Protein AF-A0A2D4NKW7-F1 (afdb_monomer)

pLDDT: mean 87.62, std 15.75, range [33.22, 98.75]

Organism: Micrurus surinamensis (NCBI:txid129470)

Solvent-accessible surface area (backbone atoms only — not comparable to full-atom values): 15206 Å² total; per-residue (Å²): 134,64,84,85,79,69,71,83,70,80,89,64,78,79,72,86,82,72,81,95,72,74,94,73,68,99,73,52,44,14,77,86,52,95,77,56,43,66,35,46,26,36,31,66,81,77,71,41,40,25,20,70,72,49,48,55,51,38,49,68,38,91,89,44,40,86,54,57,68,45,66,72,63,80,77,81,67,81,75,73,82,76,84,52,56,27,92,84,48,72,86,39,51,50,55,33,31,31,67,74,75,76,41,79,29,21,71,68,45,44,69,53,86,41,50,95,52,53,68,40,53,42,71,62,47,50,54,52,50,51,53,52,51,50,51,52,51,49,54,50,49,56,5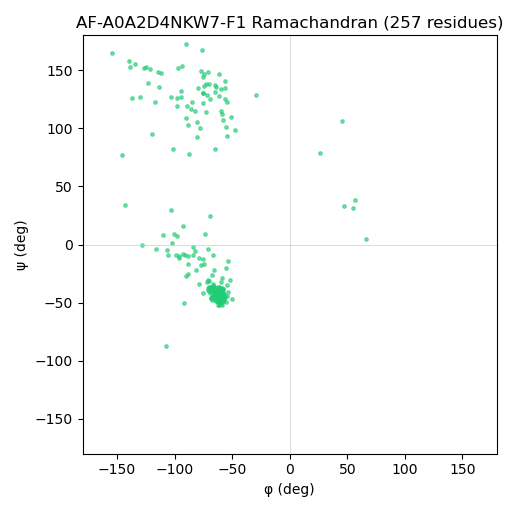3,48,53,52,49,54,52,52,51,53,51,53,56,49,51,58,51,51,53,55,51,50,54,52,49,53,55,48,51,54,52,51,53,50,51,53,52,51,51,55,51,51,53,53,50,53,50,54,52,51,52,52,48,52,53,51,51,56,52,48,56,50,51,52,52,49,51,52,54,49,55,54,51,49,56,51,48,54,51,52,51,54,53,51,51,52,52,71,73,45,90,53,62,66,63,40,64,75,41,42,66,59,55,51,49,51,52,57,51,56,75,69,64,79,79,84,132

Secondary structure (DSSP, 8-state):
--GGG----GGGTTSS-S-------TTPBPSSSTT-PBP-EEETTTTEEE-HHHHHHHHHSTTTTTS-EEE-S---------PPBPSSSTTSB--EEETTTTEEE-HHHHHTTTTT--EEEHHHHHHHHHHHHHHHHHHHHHHHHHHHHHHHHHHHHHHHHHHHHHHHHHHHHHHHHHHHHHHHHHHHHHHHHHHHHHHHHHHHHHHHHHHHHHHHHHHHHHHHHHHHHHH-S-HHHHHHHHHHHHHHHHHHHT-----

Sequence (259 aa):
CYLKDIVENYFLRDDDKEPLGDARDANQCCTSCEDNAPATSFCVECQEPLCETCVEAHQRVKYTKDHTVRSTGSSKSQAREKTIYCSVHKHEPLVLFCDTCDTLTCRDCQLNVHKDHQYQFLDDAVKNQRKMLASLVKRLGDKNANLQKSTKEVRTSIRQVADVQKRVQVDVKMSILQIMKELNKRAKVLVSDAQKVTEGQQEKLERQHWAMTKLQRHQEHILRFANWALESDNNTALLLSKNLISFQLHRALKMNVDP

Nearest PDB structures (foldseek):
  7z36-assembly1_A  TM=5.822E-01  e=1.053E-21  Homo sapiens
  7z36-assembly1_B  TM=5.123E-01  e=1.006E-23  Homo sapiens
  6o5k-assembly1_A  TM=9.741E-01  e=2.639E-07  Mus musculus
  2yvr-assembly1_A  TM=9.695E-01  e=1.485E-06  Homo sapiens
  2yvr-assembly1_B  TM=9.612E-01  e=1.696E-06  Homo sapiens

Structure (mmCIF, N/CA/C/O backbone):
data_AF-A0A2D4NKW7-F1
#
_entry.id   AF-A0A2D4NKW7-F1
#
loop_
_atom_site.group_PDB
_atom_site.id
_atom_site.type_symbol
_atom_site.label_atom_id
_atom_site.label_alt_id
_atom_site.label_comp_id
_atom_site.label_asym_id
_atom_site.label_entity_id
_atom_site.label_seq_id
_atom_site.pdbx_PDB_ins_code
_atom_site.Cartn_x
_atom_site.Cartn_y
_atom_site.Cartn_z
_atom_site.occupancy
_atom_site.B_iso_or_equiv
_atom_site.auth_seq_id
_atom_site.auth_comp_id
_atom_site.auth_asym_id
_atom_site.auth_atom_id
_atom_site.pdbx_PDB_model_num
ATOM 1 N N . CYS A 1 1 ? 32.302 -9.784 -23.232 1.00 49.41 1 CYS A N 1
ATOM 2 C CA . CYS A 1 1 ? 32.954 -9.035 -24.320 1.00 49.41 1 CYS A CA 1
ATOM 3 C C . CYS A 1 1 ? 34.201 -9.807 -24.707 1.00 49.41 1 CYS A C 1
ATOM 5 O O . CYS A 1 1 ? 35.097 -9.911 -23.877 1.00 49.41 1 CYS A O 1
ATOM 7 N N . TYR A 1 2 ? 34.224 -10.445 -25.876 1.00 52.66 2 TYR A N 1
ATOM 8 C CA . TYR A 1 2 ? 35.452 -11.066 -26.363 1.00 52.66 2 TYR A CA 1
ATOM 9 C C . TYR A 1 2 ? 36.371 -9.941 -26.852 1.00 52.66 2 TYR A C 1
ATOM 11 O O . TYR A 1 2 ? 35.910 -9.031 -27.530 1.00 52.66 2 TYR A O 1
ATOM 19 N N . LEU A 1 3 ? 37.665 -9.991 -26.524 1.00 59.00 3 LEU A N 1
ATOM 20 C CA . LEU A 1 3 ? 38.669 -8.995 -26.947 1.00 59.00 3 LEU A CA 1
ATOM 21 C C . LEU A 1 3 ? 38.707 -8.756 -28.476 1.00 59.00 3 LEU A C 1
ATOM 23 O O . LEU A 1 3 ? 39.290 -7.776 -28.919 1.00 59.00 3 LEU A O 1
ATOM 27 N N . LYS A 1 4 ? 38.079 -9.634 -29.271 1.00 64.62 4 LYS A N 1
ATOM 28 C CA . LYS A 1 4 ? 37.961 -9.543 -30.733 1.00 64.62 4 LYS A CA 1
ATOM 29 C C . LYS A 1 4 ? 36.954 -8.495 -31.234 1.00 64.62 4 LYS A C 1
ATOM 31 O O . LYS A 1 4 ? 37.050 -8.122 -32.394 1.00 64.62 4 LYS A O 1
ATOM 36 N N . ASP A 1 5 ? 36.047 -8.009 -30.386 1.00 80.12 5 ASP A N 1
ATOM 37 C CA . ASP A 1 5 ? 35.006 -7.035 -30.769 1.00 80.12 5 ASP A CA 1
ATOM 38 C C . ASP A 1 5 ? 35.355 -5.594 -30.349 1.00 80.12 5 ASP A C 1
ATOM 40 O O . ASP A 1 5 ? 34.519 -4.692 -30.394 1.00 80.12 5 ASP A O 1
ATOM 44 N N . ILE A 1 6 ? 36.587 -5.372 -29.883 1.00 85.56 6 ILE A N 1
ATOM 45 C CA . ILE A 1 6 ? 37.073 -4.049 -29.494 1.00 85.56 6 ILE A CA 1
ATOM 46 C C . ILE A 1 6 ? 37.677 -3.384 -30.728 1.00 85.56 6 ILE A C 1
ATOM 48 O O . ILE A 1 6 ? 38.646 -3.878 -31.298 1.00 85.56 6 ILE A O 1
ATOM 52 N N . VAL A 1 7 ? 37.111 -2.246 -31.114 1.00 84.62 7 VAL A N 1
ATOM 53 C CA . VAL A 1 7 ? 37.577 -1.428 -32.237 1.00 84.62 7 VAL A CA 1
ATOM 54 C C . VAL A 1 7 ? 38.137 -0.1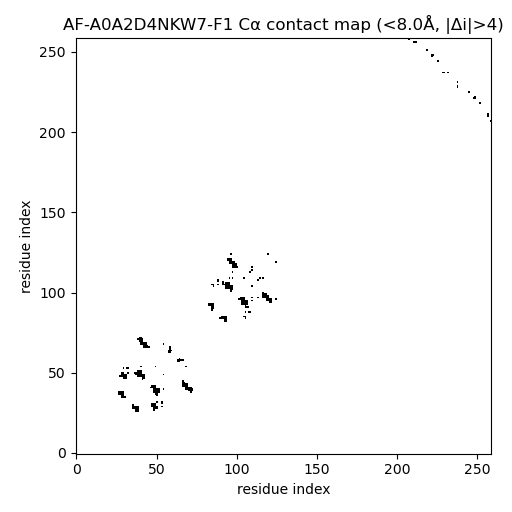15 -31.694 1.00 84.62 7 VAL A C 1
ATOM 56 O O . VAL A 1 7 ? 37.671 0.389 -30.669 1.00 84.62 7 VAL A O 1
ATOM 59 N N . GLU A 1 8 ? 39.146 0.439 -32.367 1.00 84.31 8 GLU A N 1
ATOM 60 C CA . GLU A 1 8 ? 39.663 1.770 -32.049 1.00 84.31 8 GLU A CA 1
ATOM 61 C C . GLU A 1 8 ? 38.550 2.823 -32.098 1.00 84.31 8 GLU A C 1
ATOM 63 O O . GLU A 1 8 ? 37.683 2.815 -32.975 1.00 84.31 8 GLU A O 1
ATOM 68 N N . ASN A 1 9 ? 38.586 3.772 -31.164 1.00 86.50 9 ASN A N 1
ATOM 69 C CA . ASN A 1 9 ? 37.627 4.864 -31.157 1.00 86.50 9 ASN A CA 1
ATOM 70 C C . ASN A 1 9 ? 38.044 5.945 -32.165 1.00 86.50 9 ASN A C 1
ATOM 72 O O . ASN A 1 9 ? 38.792 6.870 -31.845 1.00 86.50 9 ASN A O 1
ATOM 76 N N . TYR A 1 10 ? 37.523 5.842 -33.387 1.00 85.25 10 TYR A N 1
ATOM 77 C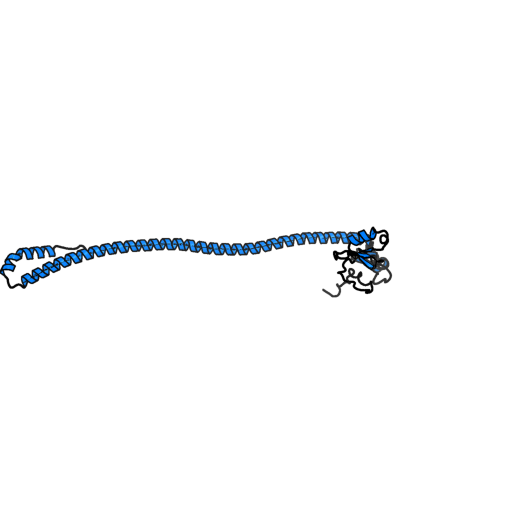 CA . TYR A 1 10 ? 37.801 6.796 -34.463 1.00 85.25 10 TYR A CA 1
ATOM 78 C C . TYR A 1 10 ? 37.249 8.212 -34.214 1.00 85.25 10 TYR A C 1
ATOM 80 O O . TYR A 1 10 ? 37.632 9.124 -34.940 1.00 85.25 10 TYR A O 1
ATOM 88 N N . PHE A 1 11 ? 36.422 8.429 -33.181 1.00 83.62 11 PHE A N 1
ATOM 89 C CA . PHE A 1 11 ? 35.949 9.766 -32.793 1.00 83.62 11 PHE A CA 1
ATOM 90 C C . PHE A 1 11 ? 36.979 10.579 -31.990 1.00 83.62 11 PHE A C 1
ATOM 92 O O . PHE A 1 11 ? 36.768 11.770 -31.799 1.00 83.62 11 PHE A O 1
ATOM 99 N N . LEU A 1 12 ? 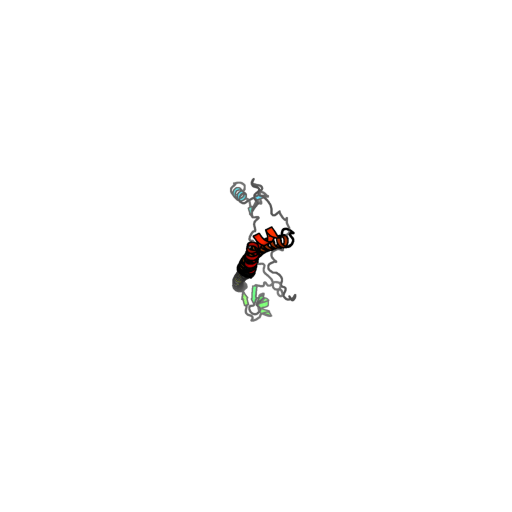38.072 9.964 -31.517 1.00 79.12 12 LEU A N 1
ATOM 100 C CA . LEU A 1 12 ? 39.075 10.615 -30.656 1.00 79.12 12 LEU A CA 1
ATOM 101 C C . LEU A 1 12 ? 40.360 11.039 -31.388 1.00 79.12 12 LEU A C 1
ATOM 103 O O . LEU A 1 12 ? 41.271 11.576 -30.772 1.00 79.12 12 LEU A O 1
ATOM 107 N N . ARG A 1 13 ? 40.471 10.828 -32.705 1.00 65.62 13 ARG A N 1
ATOM 108 C CA . ARG A 1 13 ? 41.698 11.135 -33.475 1.00 65.62 13 ARG A CA 1
ATOM 109 C C . ARG A 1 13 ? 41.942 12.641 -33.711 1.00 65.62 13 ARG A C 1
ATOM 111 O O . ARG A 1 13 ? 42.823 12.997 -34.503 1.00 65.62 13 ARG A O 1
ATOM 118 N N . ASP A 1 14 ? 41.174 13.517 -33.064 1.00 56.31 14 ASP A N 1
ATOM 119 C CA . ASP A 1 14 ? 41.217 14.973 -33.237 1.00 56.31 14 ASP A CA 1
ATOM 120 C C . ASP A 1 14 ? 42.021 15.747 -32.187 1.00 56.31 14 ASP A C 1
ATOM 122 O O . ASP A 1 14 ? 42.351 16.898 -32.458 1.00 56.31 14 ASP A O 1
ATOM 126 N N . ASP A 1 15 ? 42.472 15.113 -31.102 1.00 49.53 15 ASP A N 1
ATOM 127 C CA . ASP A 1 15 ? 43.159 15.825 -30.010 1.00 49.53 15 ASP A CA 1
ATOM 128 C C . ASP A 1 15 ? 44.706 15.814 -30.071 1.00 49.53 15 ASP A C 1
ATOM 130 O O . ASP A 1 15 ? 45.356 16.575 -29.361 1.00 49.53 15 ASP A O 1
ATOM 134 N N . ASP A 1 16 ? 45.341 15.023 -30.945 1.00 46.41 16 ASP A N 1
ATOM 135 C CA . ASP A 1 16 ? 46.784 14.721 -30.811 1.00 46.41 16 ASP A CA 1
ATOM 136 C C . ASP A 1 16 ? 47.776 15.626 -31.576 1.00 46.41 16 ASP A C 1
ATOM 138 O O . ASP A 1 16 ? 48.945 15.260 -31.725 1.00 46.41 16 ASP A O 1
ATOM 142 N N . LYS A 1 17 ? 47.387 16.810 -32.071 1.00 42.41 17 LYS A N 1
ATOM 143 C CA . LYS A 1 17 ? 48.365 17.760 -32.652 1.00 42.41 17 LYS A CA 1
ATOM 144 C C . LYS A 1 17 ? 48.019 19.230 -32.419 1.00 42.41 17 LYS A C 1
ATOM 146 O O . LYS A 1 17 ? 47.646 19.915 -33.358 1.00 42.41 17 LYS A O 1
ATOM 151 N N . GLU A 1 18 ? 48.275 19.713 -31.211 1.00 33.59 18 GLU A N 1
ATOM 152 C CA . GLU A 1 18 ? 48.890 21.028 -30.983 1.00 33.59 18 GLU A CA 1
ATOM 153 C C . GLU A 1 18 ? 49.940 20.836 -29.869 1.00 33.59 18 GLU A C 1
ATOM 155 O O . GLU A 1 18 ? 49.624 20.247 -28.832 1.00 33.59 18 GLU A O 1
ATOM 160 N N . PRO A 1 19 ? 51.213 21.229 -30.063 1.00 36.44 19 PRO A N 1
ATOM 161 C CA . PRO A 1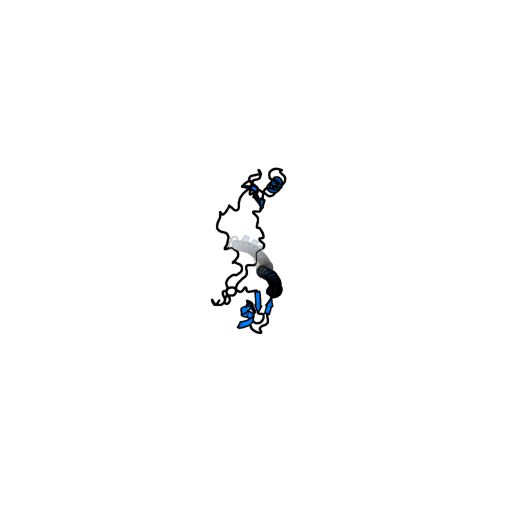 19 ? 52.205 21.143 -29.001 1.00 36.44 19 PRO A CA 1
ATOM 162 C C . PRO A 1 19 ? 51.794 22.076 -27.859 1.00 36.44 19 PRO A C 1
ATOM 164 O O . PRO A 1 19 ? 51.406 23.216 -28.099 1.00 36.44 19 PRO A O 1
ATOM 167 N N . LEU A 1 20 ? 51.897 21.580 -26.623 1.00 40.62 20 LEU A N 1
ATOM 168 C CA . LEU A 1 20 ? 51.732 22.349 -25.392 1.00 40.62 20 LEU A CA 1
ATOM 169 C C . LEU A 1 20 ? 52.545 23.654 -25.451 1.00 40.62 20 LEU A C 1
ATOM 171 O O . LEU A 1 20 ? 53.747 23.663 -25.195 1.00 40.62 20 LEU A O 1
ATOM 175 N N . GLY A 1 21 ? 51.867 24.747 -25.784 1.00 35.34 21 GLY A N 1
ATOM 176 C CA . GLY A 1 21 ? 52.312 26.119 -25.597 1.00 35.34 21 GLY A CA 1
ATOM 177 C C . GLY A 1 21 ? 51.314 26.805 -24.677 1.00 35.34 21 GLY A C 1
ATOM 178 O O . GLY A 1 21 ? 50.273 27.254 -25.139 1.00 35.34 21 GLY A O 1
ATOM 179 N N . ASP A 1 22 ? 51.642 26.809 -23.385 1.00 33.22 22 ASP A N 1
ATOM 180 C CA . ASP A 1 22 ? 50.979 27.474 -22.259 1.00 33.22 22 ASP A CA 1
ATOM 181 C C . ASP A 1 22 ? 49.451 27.355 -22.162 1.00 33.22 22 ASP A C 1
ATOM 183 O O . ASP A 1 22 ? 48.681 28.064 -22.811 1.00 33.22 22 ASP A O 1
ATOM 187 N N . ALA A 1 23 ? 49.018 26.536 -21.200 1.00 42.50 23 ALA A N 1
ATOM 188 C CA . ALA A 1 23 ? 47.719 26.668 -20.560 1.00 42.50 23 ALA A CA 1
ATOM 189 C C . ALA A 1 23 ? 47.571 28.093 -19.996 1.00 42.50 23 ALA A C 1
ATOM 191 O O . ALA A 1 23 ? 48.007 28.389 -18.885 1.00 42.50 23 ALA A O 1
ATOM 192 N N . ARG A 1 24 ? 46.980 29.000 -20.778 1.00 44.75 24 ARG A N 1
ATOM 193 C CA . ARG A 1 24 ? 46.547 30.308 -20.288 1.00 44.75 24 ARG A CA 1
ATOM 194 C C . ARG A 1 24 ? 45.190 30.126 -19.621 1.00 44.75 24 ARG A C 1
ATOM 196 O O . ARG A 1 24 ? 44.226 29.730 -20.271 1.00 44.75 24 ARG A O 1
ATOM 203 N N . ASP A 1 25 ? 45.189 30.363 -18.313 1.00 42.25 25 ASP A N 1
ATOM 204 C CA . ASP A 1 25 ? 44.071 30.295 -17.374 1.00 42.25 25 ASP A CA 1
ATOM 205 C C . ASP A 1 25 ? 42.701 30.603 -17.989 1.00 42.25 25 ASP A C 1
ATOM 207 O O . ASP A 1 25 ? 42.477 31.667 -18.567 1.00 42.25 25 ASP A O 1
ATOM 211 N N . ALA A 1 26 ? 41.740 29.709 -17.756 1.00 48.34 26 ALA A N 1
ATOM 212 C CA . ALA A 1 26 ? 40.341 29.835 -18.165 1.00 48.34 26 ALA A CA 1
ATOM 213 C C . ALA A 1 26 ? 39.555 30.926 -17.397 1.00 48.34 26 ALA A C 1
ATOM 215 O O . ALA A 1 26 ? 38.334 30.846 -17.288 1.00 48.34 26 ALA A O 1
ATOM 216 N N . ASN A 1 27 ? 40.234 31.936 -16.846 1.00 60.12 27 ASN A N 1
ATOM 217 C CA . ASN A 1 27 ? 39.620 32.985 -16.033 1.00 60.12 27 ASN A CA 1
ATOM 218 C C . ASN A 1 27 ? 40.260 34.370 -16.249 1.00 60.12 27 ASN A C 1
ATOM 220 O O . ASN A 1 27 ? 40.381 35.156 -15.311 1.00 60.12 27 ASN A O 1
ATOM 224 N N . GLN A 1 28 ? 40.711 34.665 -17.473 1.00 74.44 28 GLN A N 1
ATOM 225 C CA . GLN A 1 28 ? 41.209 35.999 -17.817 1.00 74.44 28 GLN A CA 1
ATOM 226 C C . GLN A 1 28 ? 40.057 37.014 -17.845 1.00 74.44 28 GLN A C 1
ATOM 228 O O . GLN A 1 28 ? 39.066 36.826 -18.553 1.00 74.44 28 GLN A O 1
ATOM 233 N N . CYS A 1 29 ? 40.195 38.096 -17.080 1.00 84.88 29 CYS A N 1
ATOM 234 C CA . CYS A 1 29 ? 39.275 39.231 -17.094 1.00 84.88 29 CYS A CA 1
ATOM 235 C C . CYS A 1 29 ? 39.771 40.307 -18.063 1.00 84.88 29 CYS A C 1
ATOM 237 O O . CYS A 1 29 ? 40.968 40.422 -18.327 1.00 84.88 29 CYS A O 1
ATOM 239 N N . CYS A 1 30 ? 38.840 41.094 -18.590 1.00 88.19 30 CYS A N 1
ATOM 240 C CA . CYS A 1 30 ? 39.130 42.235 -19.438 1.00 88.19 30 CYS A CA 1
ATOM 241 C C . CYS A 1 30 ? 39.968 43.263 -18.676 1.00 88.19 30 CYS A C 1
ATOM 243 O O . CYS A 1 30 ? 39.584 43.696 -17.592 1.00 88.19 30 CYS A O 1
ATOM 245 N N . THR A 1 31 ? 41.091 43.672 -19.261 1.00 86.06 31 THR A N 1
ATOM 246 C CA . THR A 1 31 ? 42.012 44.648 -18.654 1.00 86.06 31 THR A CA 1
ATOM 247 C C . THR A 1 31 ? 41.660 46.096 -18.982 1.00 86.06 31 THR A C 1
ATOM 249 O O . THR A 1 31 ? 42.232 47.012 -18.400 1.00 86.06 31 THR A O 1
ATOM 252 N N . SER A 1 32 ? 40.723 46.309 -19.907 1.00 83.31 32 SER A N 1
ATOM 253 C CA . SER A 1 32 ? 40.393 47.629 -20.459 1.00 83.31 32 SER A CA 1
ATOM 254 C C . SER A 1 32 ? 39.014 48.142 -20.014 1.00 83.31 32 SER A C 1
ATOM 256 O O . SER A 1 32 ? 38.557 49.169 -20.514 1.00 83.31 32 SER A O 1
ATOM 258 N N . CYS A 1 33 ? 38.345 47.451 -19.081 1.00 83.06 33 CYS A N 1
ATOM 259 C CA . CYS A 1 33 ? 37.117 47.910 -18.423 1.00 83.06 33 CYS A CA 1
ATOM 260 C C . CYS A 1 33 ? 37.254 47.876 -16.897 1.00 83.06 33 CYS A C 1
ATOM 262 O O . CYS A 1 33 ? 37.942 47.015 -16.353 1.00 83.06 33 CYS A O 1
ATOM 264 N N . GLU A 1 34 ? 36.526 48.747 -16.201 1.00 80.81 34 GLU A N 1
ATOM 265 C CA . GLU A 1 34 ? 36.500 48.787 -14.729 1.00 80.81 34 GLU A CA 1
ATOM 266 C C . GLU A 1 34 ? 35.663 47.647 -14.110 1.00 80.81 34 GLU A C 1
ATOM 268 O O . GLU A 1 34 ? 35.773 47.366 -12.919 1.00 80.81 34 GLU A O 1
ATOM 273 N N . ASP A 1 35 ? 34.872 46.941 -14.928 1.00 79.75 35 ASP A N 1
ATOM 274 C CA . ASP A 1 35 ? 33.907 45.925 -14.488 1.00 79.75 35 ASP A CA 1
ATOM 275 C C . ASP A 1 35 ? 34.512 44.526 -14.256 1.00 79.75 35 ASP A C 1
ATOM 277 O O . ASP A 1 35 ? 33.790 43.603 -13.878 1.00 79.75 35 ASP A O 1
ATOM 281 N N . ASN A 1 36 ? 35.816 44.326 -14.511 1.00 78.12 36 ASN A N 1
ATOM 282 C CA . ASN A 1 36 ? 36.484 43.011 -14.455 1.00 78.12 36 ASN A CA 1
ATOM 283 C C . ASN A 1 36 ? 35.706 41.895 -15.188 1.00 78.12 36 ASN A C 1
ATOM 285 O O . ASN A 1 36 ? 35.721 40.727 -14.788 1.00 78.12 36 ASN A O 1
ATOM 289 N N . ALA A 1 37 ? 35.013 42.255 -16.272 1.00 83.88 37 ALA A N 1
ATOM 290 C CA . ALA A 1 37 ? 34.197 41.330 -17.046 1.00 83.88 37 ALA A CA 1
ATOM 291 C C . ALA A 1 37 ? 35.062 40.201 -17.639 1.00 83.88 37 ALA A C 1
ATOM 293 O O . ALA A 1 37 ? 36.211 40.451 -18.010 1.00 83.88 37 ALA A O 1
ATOM 294 N N . PRO A 1 38 ? 34.541 38.969 -17.777 1.00 85.69 38 PRO A N 1
ATOM 295 C CA . PRO A 1 38 ? 35.296 37.873 -18.377 1.00 85.69 38 PRO A CA 1
ATOM 296 C C . PRO A 1 38 ? 35.701 38.224 -19.813 1.00 85.69 38 PRO A C 1
ATOM 298 O O . PRO A 1 38 ? 34.890 38.720 -20.602 1.00 85.69 38 PRO A O 1
ATOM 301 N N . ALA A 1 39 ? 36.965 37.983 -20.154 1.00 83.56 39 ALA A N 1
ATOM 302 C CA . ALA A 1 39 ? 37.476 38.280 -21.481 1.00 83.56 39 ALA A CA 1
ATOM 303 C C . ALA A 1 39 ? 36.977 37.244 -22.494 1.00 83.56 39 ALA A C 1
ATOM 305 O O . ALA A 1 39 ? 37.228 36.045 -22.371 1.00 83.56 39 ALA A O 1
ATOM 306 N N . THR A 1 40 ? 36.277 37.718 -23.522 1.00 83.56 40 THR A N 1
ATOM 307 C CA . THR A 1 40 ? 35.727 36.885 -24.603 1.00 83.56 40 THR A CA 1
ATOM 308 C C . THR A 1 40 ? 36.646 36.843 -25.818 1.00 83.56 40 THR A C 1
ATOM 310 O O . THR A 1 40 ? 36.417 36.073 -26.758 1.00 83.56 40 THR A O 1
ATOM 313 N N . SER A 1 41 ? 37.659 37.708 -25.857 1.00 85.12 41 SER A N 1
ATOM 314 C CA . SER A 1 41 ? 38.596 37.824 -26.965 1.00 85.12 41 SER A CA 1
ATOM 315 C C . SER A 1 41 ? 39.946 38.379 -26.517 1.00 85.12 41 SER A C 1
ATOM 317 O O . SER A 1 41 ? 40.081 38.943 -25.436 1.00 85.12 41 SER A O 1
ATOM 319 N N . PHE A 1 42 ? 40.954 38.239 -27.370 1.00 88.81 42 PHE A N 1
ATOM 320 C CA . PHE A 1 42 ? 42.310 38.724 -27.147 1.00 88.81 42 PHE A CA 1
ATOM 321 C C . PHE A 1 42 ? 42.794 39.516 -28.363 1.00 88.81 42 PHE A C 1
ATOM 323 O O . PHE A 1 42 ? 42.742 39.019 -29.492 1.00 88.81 42 PHE A O 1
ATOM 330 N N . CYS A 1 43 ? 43.266 40.740 -28.143 1.00 87.31 43 CYS A N 1
ATOM 331 C CA . CYS A 1 43 ? 43.869 41.569 -29.184 1.00 87.31 43 CYS A CA 1
ATOM 332 C C . CYS A 1 43 ? 45.353 41.211 -29.339 1.00 87.31 43 CYS A C 1
ATOM 334 O O . CYS A 1 43 ? 46.112 41.307 -28.376 1.00 87.31 43 CYS A O 1
ATOM 336 N N . VAL A 1 44 ? 45.789 40.819 -30.538 1.00 83.81 44 VAL A N 1
ATOM 337 C CA . VAL A 1 44 ? 47.170 40.357 -30.769 1.00 83.81 44 VAL A CA 1
ATOM 338 C C . VAL A 1 44 ? 48.177 41.507 -30.682 1.00 83.81 44 VAL A C 1
ATOM 340 O O . VAL A 1 44 ? 49.254 41.341 -30.117 1.00 83.81 44 VAL A O 1
ATOM 343 N N . GLU A 1 45 ? 47.821 42.676 -31.205 1.00 88.19 45 GLU A N 1
ATOM 344 C CA . GLU A 1 45 ? 48.694 43.846 -31.314 1.00 88.19 45 GLU A CA 1
ATOM 345 C C . GLU A 1 45 ? 48.823 44.594 -29.982 1.00 88.19 45 GLU A C 1
ATOM 347 O O . GLU A 1 45 ? 49.893 45.105 -29.668 1.00 88.19 45 GLU A O 1
ATOM 352 N N . CYS A 1 46 ? 47.760 44.617 -29.172 1.00 84.06 46 CYS A N 1
ATOM 353 C CA . CYS A 1 46 ? 47.793 45.200 -27.822 1.00 84.06 46 CYS A CA 1
ATOM 354 C C . CYS A 1 46 ? 48.229 44.195 -26.752 1.00 84.06 46 CYS A C 1
ATOM 356 O O . CYS A 1 46 ? 48.591 44.600 -25.658 1.00 84.06 46 CYS A O 1
ATOM 358 N N . GLN A 1 47 ? 48.191 42.896 -27.064 1.00 84.25 47 GLN A N 1
ATOM 359 C CA . GLN A 1 47 ? 48.404 41.796 -26.120 1.00 84.25 47 GLN A CA 1
ATOM 360 C C . GLN A 1 47 ? 47.485 41.842 -24.886 1.00 84.25 47 GLN A C 1
ATOM 362 O O . GLN A 1 47 ? 47.851 41.373 -23.809 1.00 84.25 47 GLN A O 1
ATOM 367 N N . GLU A 1 48 ? 46.273 42.370 -25.055 1.00 85.62 48 GLU A N 1
ATOM 368 C CA . GLU A 1 48 ? 45.305 42.570 -23.977 1.00 85.62 48 GLU A CA 1
ATOM 369 C C . GLU A 1 48 ? 44.067 41.673 -24.163 1.00 85.62 48 GLU A C 1
ATOM 371 O O . GLU A 1 48 ? 43.532 41.574 -25.279 1.00 85.62 48 GLU A O 1
ATOM 376 N N . PRO A 1 49 ? 43.591 41.016 -23.089 1.00 88.19 49 PRO A N 1
ATOM 377 C CA . PRO A 1 49 ? 42.303 40.339 -23.074 1.00 88.19 49 PRO A CA 1
ATOM 378 C C . PRO A 1 49 ? 41.168 41.370 -22.960 1.00 88.19 49 PRO A C 1
ATOM 380 O O . PRO A 1 49 ? 41.180 42.242 -22.093 1.00 88.19 49 PRO A O 1
ATOM 383 N N . LEU A 1 50 ? 40.167 41.258 -23.831 1.00 88.56 50 LEU A N 1
ATOM 384 C CA . LEU A 1 50 ? 39.047 42.190 -23.940 1.00 88.56 50 LEU A CA 1
ATOM 385 C C . LEU A 1 50 ? 37.716 41.449 -23.761 1.00 88.56 50 LEU A C 1
ATOM 387 O O . LEU A 1 50 ? 37.514 40.353 -24.294 1.00 88.56 50 LEU A O 1
ATOM 391 N N . CYS A 1 51 ? 36.782 42.051 -23.027 1.00 89.88 51 CYS A N 1
ATOM 392 C CA . CYS A 1 51 ? 35.380 41.639 -23.049 1.00 89.88 51 CYS A CA 1
ATOM 393 C C . CYS A 1 51 ? 34.703 42.138 -24.333 1.00 89.88 51 CYS A C 1
ATOM 395 O O . CYS A 1 51 ? 35.232 42.995 -25.042 1.00 89.88 51 CYS A O 1
ATOM 397 N N . GLU A 1 52 ? 33.512 41.620 -24.621 1.00 88.31 52 GLU A N 1
ATOM 398 C CA . GLU A 1 52 ? 32.776 41.909 -25.856 1.00 88.31 52 GLU A CA 1
ATOM 399 C C . GLU A 1 52 ? 32.580 43.417 -26.097 1.00 88.31 52 GLU A C 1
ATOM 401 O O . GLU A 1 52 ? 32.879 43.917 -27.179 1.00 88.31 52 GLU A O 1
ATOM 406 N N . THR A 1 53 ? 32.208 44.174 -25.062 1.00 88.62 53 THR A N 1
ATOM 407 C CA . THR A 1 53 ? 32.028 45.632 -25.151 1.00 88.62 53 THR A CA 1
ATOM 408 C C . THR A 1 53 ? 33.335 46.371 -25.438 1.00 88.62 53 THR A C 1
ATOM 410 O O . THR A 1 53 ? 33.352 47.328 -26.220 1.00 88.62 53 THR A O 1
ATOM 413 N N . CYS A 1 54 ? 34.446 45.918 -24.853 1.00 90.19 54 CYS A N 1
ATOM 414 C CA . CYS A 1 54 ? 35.761 46.487 -25.116 1.00 90.19 54 CYS A CA 1
ATOM 415 C C . CYS A 1 54 ? 36.251 46.164 -26.525 1.00 90.19 54 CYS A C 1
ATOM 417 O O . CYS A 1 54 ? 36.824 47.050 -27.147 1.00 90.19 54 CYS A O 1
ATOM 419 N N . VAL A 1 55 ? 35.977 44.974 -27.071 1.00 88.69 55 VAL A N 1
ATOM 420 C CA . VAL A 1 55 ? 36.299 44.641 -28.472 1.00 88.69 55 VAL A CA 1
ATOM 421 C C . VAL A 1 55 ? 35.603 45.596 -29.434 1.00 88.69 55 VAL A C 1
ATOM 423 O O . VAL A 1 55 ? 36.242 46.132 -30.340 1.00 88.69 55 VAL A O 1
ATOM 426 N N . GLU A 1 56 ? 34.314 45.863 -29.227 1.00 88.38 56 GLU A N 1
ATOM 427 C CA . GLU A 1 56 ? 33.584 46.788 -30.090 1.00 88.38 56 GLU A CA 1
ATOM 428 C C . GLU A 1 56 ? 34.143 48.213 -30.020 1.00 88.38 56 GLU A C 1
ATOM 430 O O . GLU A 1 56 ? 34.265 48.892 -31.039 1.00 88.38 56 GLU A O 1
ATOM 435 N N . ALA A 1 57 ? 34.486 48.693 -28.822 1.00 89.38 57 ALA A N 1
ATOM 436 C CA . ALA A 1 57 ? 35.122 49.997 -28.664 1.00 89.38 57 ALA A CA 1
ATOM 437 C C . ALA A 1 57 ? 36.494 50.027 -29.352 1.00 89.38 57 ALA A C 1
ATOM 439 O O . ALA A 1 57 ? 36.790 50.967 -30.093 1.00 89.38 57 ALA A O 1
ATOM 440 N N . HIS A 1 58 ? 37.280 48.963 -29.179 1.00 90.00 58 HIS A N 1
ATOM 441 C CA . HIS A 1 58 ? 38.601 48.784 -29.777 1.00 90.00 58 HIS A CA 1
ATOM 442 C C . HIS A 1 58 ? 38.549 48.851 -31.302 1.00 90.00 58 HIS A C 1
ATOM 444 O O . HIS A 1 58 ? 39.398 49.485 -31.923 1.00 90.00 58 HIS A O 1
ATOM 450 N N . GLN A 1 59 ? 37.500 48.285 -31.899 1.00 86.56 59 GLN A N 1
ATOM 451 C CA . GLN A 1 59 ? 37.272 48.300 -33.343 1.00 86.56 59 GLN A CA 1
ATOM 452 C C . GLN A 1 59 ? 36.735 49.641 -33.877 1.00 86.56 59 GLN A C 1
ATOM 454 O O . GLN A 1 59 ? 36.817 49.913 -35.074 1.00 86.56 59 GLN A O 1
ATOM 459 N N . ARG A 1 60 ? 36.199 50.510 -33.010 1.00 86.38 60 ARG A N 1
ATOM 460 C CA . ARG A 1 60 ? 35.700 51.848 -33.385 1.00 86.38 60 ARG A CA 1
ATOM 461 C C . ARG A 1 60 ? 36.769 52.937 -33.286 1.00 86.38 60 ARG A C 1
ATOM 463 O O . ARG A 1 60 ? 36.683 53.945 -33.989 1.00 86.38 60 ARG A O 1
ATOM 470 N N . VAL A 1 61 ? 37.767 52.768 -32.420 1.00 89.69 61 VAL A N 1
ATOM 471 C CA . VAL A 1 61 ? 38.823 53.766 -32.205 1.00 89.69 61 VAL A CA 1
ATOM 472 C C . VAL A 1 61 ? 39.818 53.753 -33.368 1.00 89.69 61 VAL A C 1
ATOM 474 O O . VAL A 1 61 ? 40.356 52.718 -33.748 1.00 89.69 61 VAL A O 1
ATOM 477 N N . LYS A 1 62 ? 40.107 54.939 -33.924 1.00 86.75 62 LYS A N 1
ATOM 478 C CA . LYS A 1 62 ? 40.906 55.124 -35.152 1.00 86.75 62 LYS A CA 1
ATOM 479 C C . LYS A 1 62 ? 42.266 54.410 -35.145 1.00 86.75 62 LYS A C 1
ATOM 481 O O . LYS A 1 62 ? 42.737 54.042 -36.215 1.00 86.75 62 LYS A O 1
ATOM 486 N N . TYR A 1 63 ? 42.881 54.257 -33.975 1.00 85.94 63 TYR A N 1
ATOM 487 C CA . TYR A 1 63 ? 44.216 53.677 -33.811 1.00 85.94 63 TYR A CA 1
ATOM 488 C C . TYR A 1 63 ? 44.224 52.156 -33.642 1.00 85.94 63 TYR A C 1
ATOM 490 O O . TYR A 1 63 ? 45.226 51.533 -33.956 1.00 85.94 63 TYR A O 1
ATOM 498 N N . THR A 1 64 ? 43.132 51.566 -33.160 1.00 85.62 64 THR A N 1
ATOM 499 C CA . THR A 1 64 ? 43.047 50.138 -32.800 1.00 85.62 64 THR A CA 1
ATOM 500 C C . THR A 1 64 ? 42.045 49.369 -33.657 1.00 85.62 64 THR A C 1
ATOM 502 O O . THR A 1 64 ? 41.935 48.152 -33.542 1.00 85.62 64 THR A O 1
ATOM 505 N N . LYS A 1 65 ? 41.334 50.066 -34.552 1.00 85.44 65 LYS A N 1
ATOM 506 C CA . LYS A 1 65 ? 40.308 49.487 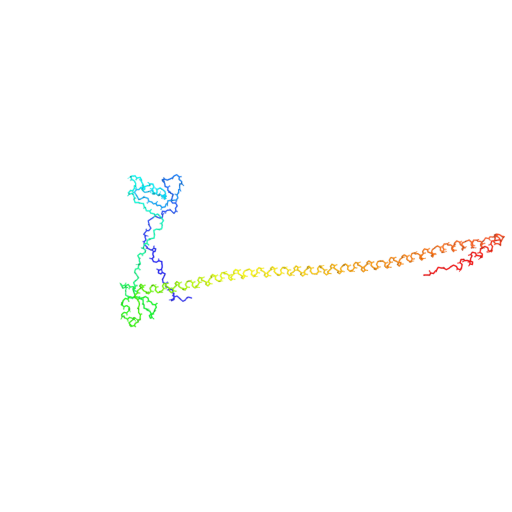-35.426 1.00 85.44 65 LYS A CA 1
ATOM 507 C C . LYS A 1 65 ? 40.803 48.373 -36.348 1.00 85.44 65 LYS A C 1
ATOM 509 O O . LYS A 1 65 ? 40.026 47.495 -36.699 1.00 85.44 65 LYS A O 1
ATOM 514 N N . ASP A 1 66 ? 42.079 48.424 -36.722 1.00 85.12 66 ASP A N 1
ATOM 515 C CA . ASP A 1 66 ? 42.698 47.482 -37.656 1.00 85.12 66 ASP A CA 1
ATOM 516 C C . ASP A 1 66 ? 43.463 46.362 -36.918 1.00 85.12 66 ASP A C 1
ATOM 518 O O . ASP A 1 66 ? 44.164 45.575 -37.548 1.00 85.12 66 ASP A O 1
ATOM 522 N N . HIS A 1 67 ? 43.348 46.283 -35.585 1.00 89.25 67 HIS A N 1
ATOM 523 C CA . HIS A 1 67 ? 43.966 45.223 -34.791 1.00 89.25 67 HIS A CA 1
ATOM 524 C C . HIS A 1 67 ? 43.213 43.891 -34.924 1.00 89.25 67 HIS A C 1
ATOM 526 O O . HIS A 1 67 ? 41.981 43.826 -34.972 1.00 89.25 67 HIS A O 1
ATOM 532 N N . THR A 1 68 ? 43.970 42.801 -34.923 1.00 83.69 68 THR A N 1
ATOM 533 C CA . THR A 1 68 ? 43.490 41.429 -35.007 1.00 83.69 68 THR A CA 1
ATOM 534 C C . THR A 1 68 ? 43.010 40.951 -33.640 1.00 83.69 68 THR A C 1
ATOM 536 O O . THR A 1 68 ? 43.795 40.596 -32.757 1.00 83.69 68 THR A O 1
ATOM 539 N N . VAL A 1 69 ? 41.692 40.871 -33.475 1.00 84.94 69 VAL A N 1
ATOM 540 C CA . VAL A 1 69 ? 41.060 40.349 -32.258 1.00 84.94 69 VAL A CA 1
ATOM 541 C C . VAL A 1 69 ? 40.660 38.885 -32.459 1.00 84.94 69 VAL A C 1
ATOM 543 O O . VAL A 1 69 ? 39.861 38.562 -33.337 1.00 84.94 69 VAL A O 1
ATOM 546 N N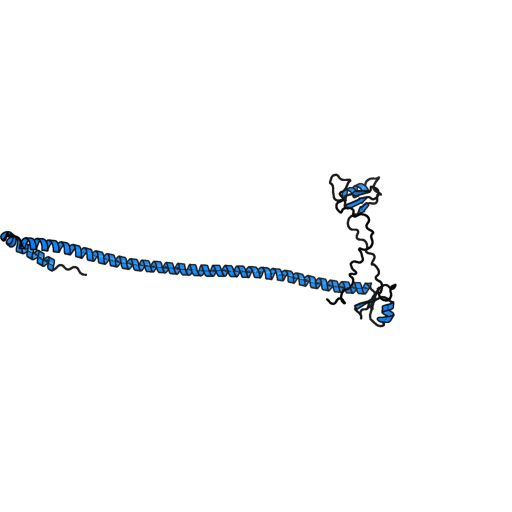 . ARG A 1 70 ? 41.221 37.981 -31.649 1.00 84.06 70 ARG A N 1
ATOM 547 C CA . ARG A 1 70 ? 40.915 36.542 -31.663 1.00 84.06 70 ARG A CA 1
ATOM 548 C C . ARG A 1 70 ? 39.898 36.214 -30.578 1.00 84.06 70 ARG A C 1
ATOM 550 O O . ARG A 1 70 ? 40.145 36.507 -29.414 1.00 84.06 70 ARG A O 1
ATOM 557 N N . SER A 1 71 ? 38.790 35.570 -30.937 1.00 77.56 71 SER A N 1
ATOM 558 C CA . SER A 1 71 ? 37.829 35.091 -29.940 1.00 77.56 71 SER A CA 1
ATOM 559 C C . SER A 1 71 ? 38.404 33.899 -29.173 1.00 77.56 71 SER A C 1
ATOM 561 O O . SER A 1 71 ? 38.871 32.933 -29.778 1.00 77.56 71 SER A O 1
ATOM 563 N N . THR A 1 72 ? 38.369 33.966 -27.843 1.00 65.56 72 THR A N 1
ATOM 564 C CA . THR A 1 72 ? 38.769 32.872 -26.943 1.00 65.56 72 THR A CA 1
ATOM 565 C C . THR A 1 72 ? 37.644 31.847 -26.744 1.00 65.56 72 THR A C 1
ATOM 567 O O . THR A 1 72 ? 37.864 30.788 -26.161 1.00 65.56 72 THR A O 1
ATOM 570 N N . GLY A 1 73 ? 36.446 32.112 -27.282 1.00 51.25 73 GLY A N 1
ATOM 571 C CA . GLY A 1 73 ? 35.308 31.198 -27.276 1.00 51.25 73 GLY A CA 1
ATOM 572 C C . GLY A 1 73 ? 35.281 30.286 -28.503 1.00 51.25 73 GLY A C 1
ATOM 573 O O . GLY A 1 73 ? 34.986 30.734 -29.607 1.00 51.25 73 GLY A O 1
ATOM 574 N N . SER A 1 74 ? 35.574 28.998 -28.288 1.00 44.59 74 SER A N 1
ATOM 575 C CA . SER A 1 74 ? 35.240 27.841 -29.141 1.00 44.59 74 SER A CA 1
ATOM 576 C C . SER A 1 74 ? 35.068 28.151 -30.635 1.00 44.59 74 SER A C 1
ATOM 578 O O . SER A 1 74 ? 33.952 28.223 -31.162 1.00 44.59 74 SER A O 1
ATOM 580 N N . SER A 1 75 ? 36.191 28.293 -31.335 1.00 40.50 75 SER A N 1
ATOM 581 C CA . SER A 1 75 ? 36.190 28.253 -32.793 1.00 40.50 75 SER A CA 1
ATOM 582 C C . SER A 1 75 ? 35.635 26.897 -33.230 1.00 40.50 75 SER A C 1
ATOM 584 O O . SER A 1 75 ? 36.249 25.864 -32.974 1.00 40.50 75 SER A O 1
ATOM 586 N N . LYS A 1 76 ? 34.473 26.886 -33.896 1.00 42.19 76 LYS A N 1
ATOM 587 C CA . LYS A 1 76 ? 34.057 25.760 -34.739 1.00 42.19 76 LYS A CA 1
ATOM 588 C C . LYS A 1 76 ? 35.052 25.689 -35.894 1.00 42.19 76 LYS A C 1
ATOM 590 O O . LYS A 1 76 ? 34.810 26.248 -36.962 1.00 42.19 76 LYS A O 1
ATOM 595 N N . SER A 1 77 ? 36.199 25.064 -35.658 1.00 42.84 77 SER A N 1
ATOM 596 C CA . SER A 1 77 ? 37.084 24.632 -36.725 1.00 42.84 77 SER A CA 1
ATOM 597 C C . SER A 1 77 ? 36.238 23.775 -37.663 1.00 42.84 77 SER A C 1
ATOM 599 O O . SER A 1 77 ? 35.584 22.820 -37.244 1.00 42.84 77 SER A O 1
ATOM 601 N N . GLN A 1 78 ? 36.174 24.154 -38.940 1.00 42.66 78 GLN A N 1
ATOM 602 C CA . GLN A 1 78 ? 35.762 23.219 -39.978 1.00 42.66 78 GLN A CA 1
ATOM 603 C C . GLN A 1 78 ? 36.711 22.029 -39.854 1.00 42.66 78 GLN A C 1
ATOM 605 O O . GLN A 1 78 ? 37.881 22.130 -40.226 1.00 42.66 78 GLN A O 1
ATOM 610 N N . ALA A 1 79 ? 36.234 20.950 -39.235 1.00 48.56 79 ALA A N 1
ATOM 611 C CA . ALA A 1 79 ? 36.975 19.714 -39.120 1.00 48.56 79 ALA A CA 1
ATOM 612 C C . ALA A 1 79 ? 37.302 19.272 -40.547 1.00 48.56 79 ALA A C 1
ATOM 614 O O . ALA A 1 79 ? 36.414 18.885 -41.306 1.00 48.56 79 ALA A O 1
ATOM 615 N N . ARG A 1 80 ? 38.569 19.406 -40.951 1.00 50.94 80 ARG A N 1
ATOM 616 C CA . ARG A 1 80 ? 39.064 18.720 -42.141 1.00 50.94 80 ARG A CA 1
ATOM 617 C C . ARG A 1 80 ? 38.852 17.236 -41.866 1.00 50.94 80 ARG A C 1
ATOM 619 O O . ARG A 1 80 ? 39.497 16.712 -40.962 1.00 50.94 80 ARG A O 1
ATOM 626 N N . GLU A 1 81 ? 37.942 16.589 -42.594 1.00 58.34 81 GLU A N 1
ATOM 627 C CA . GLU A 1 81 ? 37.770 15.135 -42.536 1.00 58.34 81 GLU A CA 1
ATOM 628 C C . GLU A 1 81 ? 39.142 14.486 -42.744 1.00 58.34 81 GLU A C 1
ATOM 630 O O . GLU A 1 81 ? 39.742 14.581 -43.816 1.00 58.34 81 GLU A O 1
ATOM 635 N N . LYS A 1 82 ? 39.697 13.890 -41.683 1.00 70.44 82 LYS A N 1
ATOM 636 C CA . LYS A 1 82 ? 40.974 13.188 -41.774 1.00 70.44 82 LYS A CA 1
ATOM 637 C C . LYS A 1 82 ? 40.736 11.885 -42.523 1.00 70.44 82 LYS A C 1
ATOM 639 O O . LYS A 1 82 ? 40.054 10.991 -42.029 1.00 70.44 82 LYS A O 1
ATOM 644 N N . THR A 1 83 ? 41.328 11.777 -43.705 1.00 81.88 83 THR A N 1
ATOM 645 C CA . THR A 1 83 ? 41.303 10.568 -44.527 1.00 81.88 83 THR A CA 1
ATOM 646 C C . THR A 1 83 ? 41.849 9.367 -43.751 1.00 81.88 83 THR A C 1
ATOM 648 O O . THR A 1 83 ? 42.974 9.401 -43.249 1.00 81.88 83 THR A O 1
ATOM 651 N N . ILE A 1 84 ? 41.061 8.292 -43.664 1.00 89.31 84 ILE A N 1
ATOM 652 C CA . ILE A 1 84 ? 41.474 7.015 -43.068 1.00 89.31 84 ILE A CA 1
ATOM 653 C C . ILE A 1 84 ? 41.989 6.099 -44.183 1.00 89.31 84 ILE A C 1
ATOM 655 O O . ILE A 1 84 ? 41.343 5.951 -45.219 1.00 89.31 84 ILE A O 1
ATOM 659 N N . TYR A 1 85 ? 43.151 5.482 -43.966 1.00 91.12 85 TYR A N 1
ATOM 660 C CA . TYR A 1 85 ? 43.808 4.607 -44.941 1.00 91.12 85 TYR A CA 1
ATOM 661 C C . TYR A 1 85 ? 43.517 3.129 -44.679 1.00 91.12 85 TYR A C 1
ATOM 663 O O . TYR A 1 85 ? 43.278 2.716 -43.541 1.00 91.12 85 TYR A O 1
ATOM 671 N N . CYS A 1 86 ? 43.549 2.326 -45.742 1.00 93.56 86 CYS A N 1
ATOM 672 C CA . CYS A 1 86 ? 43.347 0.885 -45.671 1.00 93.56 86 CYS A CA 1
ATOM 673 C C . CYS A 1 86 ? 44.473 0.196 -44.881 1.00 93.56 86 CYS A C 1
ATOM 675 O O . CYS A 1 86 ? 45.656 0.478 -45.071 1.00 93.56 86 CYS A O 1
ATOM 677 N N . SER A 1 87 ? 44.113 -0.762 -44.024 1.00 91.75 87 SER A N 1
ATOM 678 C CA . SER A 1 87 ? 45.071 -1.553 -43.238 1.00 91.75 87 SER A CA 1
ATOM 679 C C . SER A 1 87 ? 45.930 -2.495 -44.092 1.00 91.75 87 SER A C 1
ATOM 681 O O . SER A 1 87 ? 47.050 -2.822 -43.699 1.00 91.75 87 SER A O 1
ATOM 683 N N . VAL A 1 88 ? 45.426 -2.910 -45.260 1.00 93.94 88 VAL A N 1
ATOM 684 C CA . VAL A 1 88 ? 46.127 -3.777 -46.224 1.00 93.94 88 VAL A CA 1
ATOM 685 C C . VAL A 1 88 ? 46.894 -2.936 -47.250 1.00 93.94 88 VAL A C 1
ATOM 687 O O . VAL A 1 88 ? 48.095 -3.125 -47.433 1.00 93.94 88 VAL A O 1
ATOM 690 N N . HIS A 1 89 ? 46.228 -1.955 -47.866 1.00 93.44 89 HIS A N 1
ATOM 691 C CA . HIS A 1 89 ? 46.807 -1.053 -48.866 1.00 93.44 89 HIS A CA 1
ATOM 692 C C . HIS A 1 89 ? 47.142 0.299 -48.217 1.00 93.44 89 HIS A C 1
ATOM 694 O O . HIS A 1 89 ? 46.370 1.249 -48.296 1.00 93.44 89 HIS A O 1
ATOM 700 N N . LYS A 1 90 ? 48.297 0.380 -47.544 1.00 89.50 90 LYS A N 1
ATOM 701 C CA . LYS A 1 90 ? 48.650 1.459 -46.591 1.00 89.50 90 LYS A CA 1
ATOM 702 C C . LYS A 1 90 ? 48.578 2.901 -47.124 1.00 89.50 90 LYS A C 1
ATOM 704 O O . LYS A 1 90 ? 48.517 3.824 -46.317 1.00 89.50 90 LYS A O 1
ATOM 709 N N . HIS A 1 91 ? 48.617 3.100 -48.441 1.00 90.38 91 HIS A N 1
ATOM 710 C CA . HIS A 1 91 ? 48.542 4.419 -49.084 1.00 90.38 91 HIS A CA 1
ATOM 711 C C . HIS A 1 91 ? 47.197 4.700 -49.765 1.00 90.38 91 HIS A C 1
ATOM 713 O O . HIS A 1 91 ? 46.971 5.818 -50.218 1.00 90.38 91 HIS A O 1
ATOM 719 N N . GLU A 1 92 ? 46.289 3.725 -49.789 1.00 92.12 92 GLU A N 1
ATOM 720 C CA . GLU A 1 92 ? 44.980 3.864 -50.416 1.00 92.12 92 GLU A CA 1
ATOM 721 C C . GLU A 1 92 ? 43.921 4.276 -49.382 1.00 92.12 92 GLU A C 1
ATOM 723 O O . GLU A 1 92 ? 43.768 3.609 -48.347 1.00 92.12 92 GLU A O 1
ATOM 728 N N . PRO A 1 93 ? 43.168 5.360 -49.629 1.00 94.19 93 PRO A N 1
ATOM 729 C CA . PRO A 1 93 ? 42.144 5.827 -48.708 1.00 94.19 93 PRO A CA 1
ATOM 730 C C . PRO A 1 93 ? 40.891 4.938 -48.746 1.00 94.19 93 PRO A C 1
ATOM 732 O O . PRO A 1 93 ? 40.505 4.404 -49.789 1.00 94.19 93 PRO A O 1
ATOM 735 N N . LEU A 1 94 ? 40.224 4.799 -47.600 1.00 94.38 94 LEU A N 1
ATOM 736 C CA . LEU A 1 94 ? 38.922 4.140 -47.493 1.00 94.38 94 LEU A CA 1
ATOM 737 C C . LEU A 1 94 ? 37.825 5.100 -47.977 1.00 94.38 94 LEU A C 1
ATOM 739 O O . LEU A 1 94 ? 37.425 6.007 -47.250 1.00 94.38 94 LEU A O 1
ATOM 743 N N . VAL A 1 95 ? 37.361 4.916 -49.214 1.00 95.00 95 VAL A N 1
ATOM 744 C CA . VAL A 1 95 ? 36.400 5.817 -49.891 1.00 95.00 95 VAL A CA 1
ATOM 745 C C . VAL A 1 95 ? 35.186 5.091 -50.480 1.00 95.00 95 VAL A C 1
ATOM 747 O O . VAL A 1 95 ? 34.304 5.724 -51.064 1.00 95.00 95 VAL A O 1
ATOM 750 N N . LEU A 1 96 ? 35.125 3.767 -50.330 1.00 95.69 96 LEU A N 1
ATOM 751 C CA . LEU A 1 96 ? 34.011 2.928 -50.760 1.00 95.69 96 LEU A CA 1
ATOM 752 C C . LEU A 1 96 ? 33.435 2.180 -49.55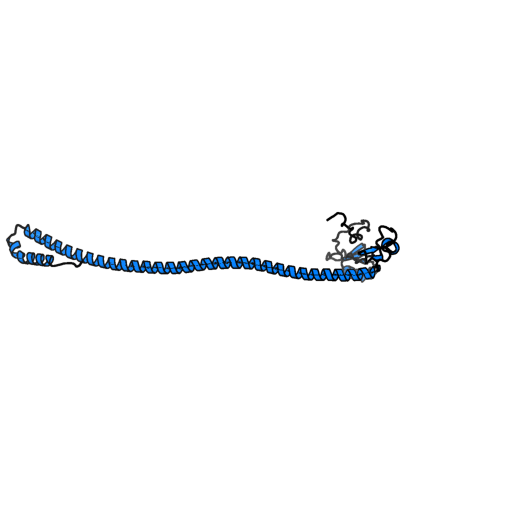7 1.00 95.69 96 LEU A C 1
ATOM 754 O O . LEU A 1 96 ? 34.140 1.874 -48.596 1.00 95.69 96 LEU A O 1
ATOM 758 N N . PHE A 1 97 ? 32.148 1.866 -49.619 1.00 97.25 97 PHE A N 1
ATOM 759 C CA . PHE A 1 97 ? 31.468 1.006 -48.659 1.00 97.25 97 PHE A CA 1
ATOM 760 C C . PHE A 1 97 ? 30.971 -0.241 -49.384 1.00 97.25 97 PHE A C 1
ATOM 762 O O . PHE A 1 97 ? 30.245 -0.130 -50.368 1.00 97.25 97 PHE A O 1
ATOM 769 N N . CYS A 1 98 ? 31.386 -1.421 -48.934 1.00 97.31 98 CYS A N 1
ATOM 770 C CA . CYS A 1 98 ? 30.962 -2.689 -49.515 1.00 97.31 98 CYS A CA 1
ATOM 771 C C . CYS A 1 98 ? 29.671 -3.150 -48.825 1.00 97.31 98 CYS A C 1
ATOM 773 O O . CYS A 1 98 ? 29.727 -3.681 -47.717 1.00 97.31 98 CYS A O 1
ATOM 775 N N . ASP A 1 99 ? 28.517 -2.981 -49.480 1.00 95.25 99 ASP A N 1
ATOM 776 C CA . ASP A 1 99 ? 27.191 -3.337 -48.942 1.00 95.25 99 ASP A CA 1
ATOM 777 C C . ASP A 1 99 ? 27.087 -4.831 -48.608 1.00 95.25 99 ASP A C 1
ATOM 779 O O . ASP A 1 99 ? 26.394 -5.227 -47.676 1.00 95.25 99 ASP A O 1
ATOM 783 N N . THR A 1 100 ? 27.784 -5.684 -49.363 1.00 96.62 100 THR A N 1
ATOM 784 C CA . THR A 1 100 ? 27.771 -7.137 -49.136 1.00 96.62 100 THR A CA 1
ATOM 785 C C . THR A 1 100 ? 28.514 -7.535 -47.859 1.00 96.62 100 THR A C 1
ATOM 787 O O . THR A 1 100 ? 28.164 -8.535 -47.236 1.00 96.62 100 THR A O 1
ATOM 790 N N . CYS A 1 101 ? 29.542 -6.775 -47.470 1.00 96.00 101 CYS A N 1
ATOM 791 C CA . CYS A 1 101 ? 30.369 -7.072 -46.298 1.00 96.00 101 CYS A CA 1
ATOM 792 C C . CYS A 1 101 ? 30.101 -6.154 -45.102 1.00 96.00 101 CYS A C 1
ATOM 794 O O . CYS A 1 101 ? 30.634 -6.435 -44.034 1.00 96.00 101 CYS A O 1
ATOM 796 N N . ASP A 1 102 ? 29.306 -5.094 -45.276 1.00 95.31 102 ASP A N 1
ATOM 797 C CA . ASP A 1 102 ? 29.014 -4.071 -44.262 1.00 95.31 102 ASP A CA 1
ATOM 798 C C . ASP A 1 102 ? 30.289 -3.385 -43.721 1.00 95.31 102 ASP A C 1
ATOM 800 O O . ASP A 1 102 ? 30.429 -3.104 -42.532 1.00 95.31 102 ASP A O 1
ATOM 804 N N . THR A 1 103 ? 31.273 -3.136 -44.599 1.00 95.25 103 THR A N 1
ATOM 805 C CA . THR A 1 103 ? 32.582 -2.567 -44.226 1.00 95.25 103 THR A CA 1
ATOM 806 C C . THR A 1 103 ? 33.090 -1.511 -45.209 1.00 95.25 103 THR A C 1
ATOM 808 O O . THR A 1 103 ? 32.785 -1.523 -46.404 1.00 95.25 103 THR A O 1
ATOM 811 N N . LEU A 1 104 ? 33.910 -0.582 -44.701 1.00 95.69 104 LEU A N 1
ATOM 812 C CA . LEU A 1 104 ? 34.651 0.376 -45.525 1.00 95.69 104 LEU A CA 1
ATOM 813 C C . LEU A 1 104 ? 35.811 -0.309 -46.258 1.00 95.69 104 LEU A C 1
ATOM 815 O O . LEU A 1 104 ? 36.553 -1.098 -45.673 1.00 95.69 104 LEU A O 1
ATOM 819 N N . THR A 1 105 ? 36.005 0.046 -47.525 1.00 96.75 105 THR A N 1
ATOM 820 C CA . THR A 1 105 ? 37.047 -0.496 -48.402 1.00 96.75 105 THR A CA 1
ATOM 821 C C . THR A 1 105 ? 37.754 0.618 -49.182 1.00 96.75 105 THR A C 1
ATOM 823 O O . THR A 1 105 ? 37.220 1.711 -49.395 1.00 96.75 105 THR A O 1
ATOM 826 N N . CYS A 1 106 ? 38.997 0.359 -49.598 1.00 96.62 106 CYS A N 1
ATOM 827 C CA . CYS A 1 106 ? 39.656 1.156 -50.631 1.00 96.62 106 CYS A CA 1
ATOM 828 C C . CYS A 1 106 ? 39.376 0.567 -52.022 1.00 96.62 106 CYS A C 1
ATOM 830 O O . CYS A 1 106 ? 38.847 -0.542 -52.148 1.00 96.62 106 CYS A O 1
ATOM 832 N N . ARG A 1 107 ? 39.784 1.283 -53.074 1.00 96.44 107 ARG A N 1
ATOM 833 C CA . ARG A 1 107 ? 39.596 0.853 -54.467 1.00 96.44 107 ARG A CA 1
ATOM 834 C C . ARG A 1 107 ? 40.208 -0.525 -54.749 1.00 96.44 107 ARG A C 1
ATOM 836 O O . ARG A 1 107 ? 39.544 -1.369 -55.345 1.00 96.44 107 ARG A O 1
ATOM 843 N N . ASP A 1 108 ? 41.427 -0.771 -54.277 1.00 96.19 108 ASP A N 1
ATOM 844 C CA . ASP A 1 108 ? 42.138 -2.034 -54.513 1.00 96.19 108 ASP A CA 1
ATOM 845 C C . ASP A 1 108 ? 41.479 -3.222 -53.805 1.00 96.19 108 ASP A C 1
ATOM 847 O O . ASP A 1 108 ? 41.409 -4.322 -54.355 1.00 96.19 108 ASP A O 1
ATOM 851 N N . CYS A 1 109 ? 40.935 -3.013 -52.602 1.00 96.88 109 CYS A N 1
ATOM 852 C CA . CYS A 1 109 ? 40.149 -4.037 -51.914 1.00 96.88 109 CYS A CA 1
ATOM 853 C C . CYS A 1 109 ? 38.904 -4.422 -52.722 1.00 96.88 109 CYS A C 1
ATOM 855 O O . CYS A 1 109 ? 38.590 -5.611 -52.808 1.00 96.88 109 CYS A O 1
ATOM 857 N N . GLN A 1 110 ? 38.228 -3.440 -53.329 1.00 96.25 110 GLN A N 1
ATOM 858 C CA . GLN A 1 110 ? 37.006 -3.672 -54.099 1.00 96.25 110 GLN A CA 1
ATOM 859 C C . GLN A 1 110 ? 37.259 -4.421 -55.415 1.00 96.25 110 GLN A C 1
ATOM 861 O O . GLN A 1 110 ? 36.415 -5.193 -55.857 1.00 96.25 110 GLN A O 1
ATOM 866 N N . LEU A 1 111 ? 38.430 -4.232 -56.026 1.00 95.56 111 LEU A N 1
ATOM 867 C CA . LEU A 1 111 ? 38.813 -4.933 -57.256 1.00 95.56 111 LEU A CA 1
ATOM 868 C C . LEU A 1 111 ? 39.347 -6.353 -57.008 1.00 95.56 111 LEU A C 1
ATOM 870 O O . LEU A 1 111 ? 39.311 -7.180 -57.919 1.00 95.56 111 LEU A O 1
ATOM 874 N N . ASN A 1 112 ? 39.828 -6.630 -55.793 1.00 95.19 112 ASN A N 1
ATOM 875 C CA . ASN A 1 112 ? 40.434 -7.906 -55.422 1.00 95.19 112 ASN A CA 1
ATOM 876 C C . ASN A 1 112 ? 39.513 -8.727 -54.509 1.00 95.19 112 ASN A C 1
ATOM 878 O O . ASN A 1 112 ? 38.738 -9.555 -54.976 1.00 95.19 112 ASN A O 1
ATOM 882 N N . VAL A 1 113 ? 39.597 -8.504 -53.196 1.00 95.88 113 VAL A N 1
ATOM 883 C CA . VAL A 1 113 ? 38.939 -9.342 -52.179 1.00 95.88 113 VAL A CA 1
ATOM 884 C C . VAL A 1 113 ? 37.416 -9.246 -52.255 1.00 95.88 113 VAL A C 1
ATOM 886 O O . VAL A 1 113 ? 36.737 -10.246 -52.054 1.00 95.88 113 VAL A O 1
ATOM 889 N N . HIS A 1 114 ? 36.884 -8.065 -52.571 1.00 96.06 114 HIS A N 1
ATOM 890 C CA . HIS A 1 114 ? 35.444 -7.821 -52.690 1.00 96.06 114 HIS A CA 1
ATOM 891 C C . HIS A 1 114 ? 34.991 -7.747 -54.155 1.00 96.06 114 HIS A C 1
ATOM 893 O O . HIS A 1 114 ? 34.036 -7.037 -54.479 1.00 96.06 114 HIS A O 1
ATOM 899 N N . LYS A 1 115 ? 35.683 -8.459 -55.053 1.00 95.31 115 LYS A N 1
ATOM 900 C CA . LYS A 1 115 ? 35.299 -8.530 -56.462 1.00 95.31 115 LYS A CA 1
ATOM 901 C C . LYS A 1 115 ? 33.856 -9.037 -56.581 1.00 95.31 115 LYS A C 1
ATOM 903 O O . LYS A 1 115 ? 33.468 -9.984 -55.906 1.00 95.31 115 LYS A O 1
ATOM 908 N N . ASP A 1 116 ? 33.072 -8.374 -57.427 1.00 95.62 116 ASP A N 1
ATOM 909 C CA . ASP A 1 116 ? 31.652 -8.656 -57.683 1.00 95.62 116 ASP A CA 1
ATOM 910 C C . ASP A 1 116 ? 30.692 -8.407 -56.493 1.00 95.62 116 ASP A C 1
ATOM 912 O O . ASP A 1 116 ? 29.488 -8.644 -56.611 1.00 95.62 116 ASP A O 1
ATOM 916 N N . HIS A 1 117 ? 31.170 -7.865 -55.364 1.00 97.88 117 HIS A N 1
ATOM 917 C CA . HIS A 1 117 ? 30.297 -7.400 -54.282 1.00 97.88 117 HIS A CA 1
ATOM 918 C C . HIS A 1 117 ? 29.659 -6.046 -54.615 1.00 97.88 117 HIS A C 1
ATOM 920 O O . HIS A 1 117 ? 30.260 -5.195 -55.277 1.00 97.88 117 HIS A O 1
ATOM 926 N N . GLN A 1 118 ? 28.450 -5.821 -54.094 1.00 96.56 118 GLN A N 1
ATOM 927 C CA . GLN A 1 118 ? 27.774 -4.529 -54.212 1.00 96.56 118 GLN A CA 1
ATOM 928 C C . GLN A 1 118 ? 28.490 -3.483 -53.358 1.00 96.56 118 GLN A C 1
ATOM 930 O O . GLN A 1 118 ? 28.882 -3.765 -52.222 1.00 96.56 118 GLN A O 1
ATOM 935 N N . TYR A 1 119 ? 28.654 -2.278 -53.900 1.00 96.25 119 TYR A N 1
ATOM 936 C CA . TYR A 1 119 ? 29.309 -1.181 -53.203 1.00 96.25 119 TYR A CA 1
ATOM 937 C C . TYR A 1 119 ? 28.607 0.153 -53.439 1.00 96.25 119 TYR A C 1
ATOM 939 O O . TYR A 1 119 ? 27.926 0.360 -54.443 1.00 96.25 119 TYR A O 1
ATOM 947 N N . GLN A 1 120 ? 28.839 1.076 -52.513 1.00 96.56 120 GLN A N 1
ATOM 948 C CA . GLN A 1 120 ? 28.412 2.467 -52.578 1.00 96.56 120 GLN A CA 1
ATOM 949 C C . GLN A 1 120 ? 29.619 3.391 -52.417 1.00 96.56 120 GLN A C 1
ATOM 951 O O . GLN A 1 120 ? 30.615 3.047 -51.772 1.00 96.56 120 GLN A O 1
ATOM 956 N N . PHE A 1 121 ? 29.525 4.592 -52.984 1.00 96.00 121 PHE A N 1
ATOM 957 C CA . PHE A 1 121 ? 30.459 5.665 -52.661 1.00 96.00 121 PHE A CA 1
ATOM 958 C C . PHE A 1 121 ? 30.205 6.175 -51.240 1.00 96.00 121 PHE A C 1
ATOM 960 O O . PHE A 1 121 ? 29.064 6.173 -50.767 1.00 96.00 121 PHE A O 1
ATOM 967 N N . LEU A 1 122 ? 31.273 6.625 -50.575 1.00 92.44 122 LEU A N 1
ATOM 968 C CA . LEU A 1 122 ? 31.245 7.027 -49.168 1.00 92.44 122 LEU A CA 1
ATOM 969 C C . LEU A 1 122 ? 30.111 8.009 -48.841 1.00 92.44 122 LEU A C 1
ATOM 971 O O . LEU A 1 122 ? 29.376 7.780 -47.886 1.00 92.44 122 LEU A O 1
ATOM 975 N N . ASP A 1 123 ? 29.924 9.059 -49.642 1.00 92.38 123 ASP A N 1
ATOM 976 C CA . ASP A 1 123 ? 28.926 10.101 -49.366 1.00 92.38 123 ASP A CA 1
ATOM 977 C C . ASP A 1 123 ? 27.490 9.565 -49.327 1.00 92.38 123 ASP A C 1
ATOM 979 O O . ASP A 1 123 ? 26.693 9.958 -48.469 1.00 92.38 123 ASP A O 1
ATOM 983 N N . ASP A 1 124 ? 27.148 8.662 -50.244 1.00 94.25 124 ASP A N 1
ATOM 984 C CA . ASP A 1 124 ? 25.805 8.090 -50.330 1.00 94.25 124 ASP A CA 1
ATOM 985 C C . ASP A 1 124 ? 25.577 7.056 -49.227 1.00 94.25 124 ASP A C 1
ATOM 987 O O . ASP A 1 124 ? 24.543 7.102 -48.548 1.00 94.25 124 ASP A O 1
ATOM 991 N N . ALA A 1 125 ? 26.580 6.213 -48.960 1.00 95.25 125 ALA A N 1
ATOM 992 C CA . ALA A 1 125 ? 26.562 5.287 -47.833 1.00 95.25 125 ALA A CA 1
ATOM 993 C C . ALA A 1 125 ? 26.383 6.044 -46.507 1.00 95.25 125 ALA A C 1
ATOM 995 O O . ALA A 1 125 ? 25.482 5.736 -45.727 1.00 95.25 125 ALA A O 1
ATOM 996 N N . VAL A 1 126 ? 27.156 7.110 -46.275 1.00 94.44 126 VAL A N 1
ATOM 997 C CA . VAL A 1 126 ? 27.063 7.945 -45.068 1.00 94.44 126 VAL A CA 1
ATOM 998 C C . VAL A 1 126 ? 25.684 8.590 -44.945 1.00 94.44 126 VAL A C 1
ATOM 1000 O O . VAL A 1 126 ? 25.095 8.557 -43.862 1.00 94.44 126 VAL A O 1
ATOM 1003 N N . LYS A 1 127 ? 25.122 9.155 -46.022 1.00 95.81 127 LYS A N 1
ATOM 1004 C CA . LYS A 1 127 ? 23.764 9.729 -45.995 1.00 95.81 127 LYS A CA 1
ATOM 1005 C C . LYS A 1 127 ? 22.715 8.681 -45.614 1.00 95.81 127 LYS A C 1
ATOM 1007 O O . LYS A 1 127 ? 21.837 8.975 -44.798 1.00 95.81 127 LYS A O 1
ATOM 1012 N N . ASN A 1 128 ? 22.803 7.474 -46.170 1.00 94.62 128 ASN A N 1
ATOM 1013 C CA . ASN A 1 128 ? 21.869 6.383 -45.888 1.00 94.62 128 ASN A CA 1
ATOM 1014 C C . ASN A 1 128 ? 22.003 5.875 -44.446 1.00 94.62 128 ASN A C 1
ATOM 1016 O O . ASN A 1 128 ? 21.005 5.813 -43.720 1.00 94.62 128 ASN A O 1
ATOM 1020 N N . GLN A 1 129 ? 23.232 5.616 -43.994 1.00 94.69 129 GLN A N 1
ATOM 1021 C CA . GLN A 1 129 ? 23.523 5.175 -42.629 1.00 94.69 129 GLN A CA 1
ATOM 1022 C C . GLN A 1 129 ? 23.087 6.223 -41.596 1.00 94.69 129 GLN A C 1
ATOM 1024 O O . GLN A 1 129 ? 22.411 5.890 -40.623 1.00 94.69 129 GLN A O 1
ATOM 1029 N N . ARG A 1 130 ? 23.350 7.517 -41.837 1.00 96.62 130 ARG A N 1
ATOM 1030 C CA . ARG A 1 130 ? 22.880 8.607 -40.960 1.00 96.62 130 ARG A CA 1
ATOM 1031 C C . ARG A 1 130 ? 21.357 8.642 -40.845 1.00 96.62 130 ARG A C 1
ATOM 1033 O O . ARG A 1 130 ? 20.849 8.780 -39.735 1.00 96.62 130 ARG A O 1
ATOM 1040 N N . LYS A 1 131 ? 20.618 8.497 -41.952 1.00 97.44 131 LYS A N 1
ATOM 1041 C CA . LYS A 1 131 ? 19.141 8.457 -41.928 1.00 97.44 131 LYS A CA 1
ATOM 1042 C C . LYS A 1 131 ? 18.620 7.270 -41.116 1.00 97.44 131 LYS A C 1
ATOM 1044 O O . LYS A 1 131 ? 17.716 7.436 -40.295 1.00 97.44 131 LYS A O 1
ATOM 1049 N N . MET A 1 132 ? 19.193 6.088 -41.325 1.00 97.12 132 MET A N 1
ATOM 1050 C CA . MET A 1 132 ? 18.811 4.876 -40.603 1.00 97.12 132 MET A CA 1
ATOM 1051 C C . MET A 1 132 ? 19.101 4.991 -39.101 1.00 97.12 132 MET A C 1
ATOM 1053 O O . MET A 1 132 ? 18.206 4.757 -38.287 1.00 97.12 132 MET A O 1
ATOM 1057 N N . LEU A 1 133 ? 20.305 5.428 -38.725 1.00 98.00 133 LEU A N 1
ATOM 1058 C CA . LEU A 1 133 ? 20.677 5.641 -37.325 1.00 98.00 133 LEU A CA 1
ATOM 1059 C C . LEU A 1 133 ? 19.804 6.714 -36.666 1.00 98.00 133 LEU A C 1
ATOM 1061 O O . LEU A 1 133 ? 19.317 6.502 -35.558 1.00 98.00 133 LEU A O 1
ATOM 1065 N N . ALA A 1 134 ? 19.516 7.823 -37.353 1.00 98.06 134 ALA A N 1
ATOM 1066 C CA . ALA A 1 134 ? 18.617 8.858 -36.843 1.00 98.06 134 ALA A CA 1
ATOM 1067 C C . ALA A 1 134 ? 17.197 8.322 -36.583 1.00 98.06 134 ALA A C 1
ATOM 1069 O O . ALA A 1 134 ? 16.591 8.643 -35.560 1.00 98.06 134 ALA A O 1
ATOM 1070 N N . SER A 1 135 ? 16.677 7.461 -37.466 1.00 98.38 135 SER A N 1
ATOM 1071 C CA . SER A 1 135 ? 15.394 6.772 -37.265 1.00 98.38 135 SER A CA 1
ATOM 1072 C C . SER A 1 135 ? 15.411 5.872 -36.024 1.00 98.38 135 SER A C 1
ATOM 1074 O O . SER A 1 135 ? 14.488 5.923 -35.206 1.00 98.38 135 SER A O 1
ATOM 1076 N N . LEU A 1 136 ? 16.475 5.084 -35.836 1.00 98.56 136 LEU A N 1
ATOM 1077 C CA . LEU A 1 136 ? 16.634 4.225 -34.659 1.00 98.56 136 LEU A CA 1
ATOM 1078 C C . LEU A 1 136 ? 16.731 5.039 -33.364 1.00 98.56 136 LEU A C 1
ATOM 1080 O O . LEU A 1 136 ? 16.034 4.723 -32.400 1.00 98.56 136 LEU A O 1
ATOM 1084 N N . VAL A 1 137 ? 17.526 6.112 -33.360 1.00 98.56 137 VAL A N 1
ATOM 1085 C CA . VAL A 1 137 ? 17.656 7.031 -32.219 1.00 98.56 137 VAL A CA 1
ATOM 1086 C C . VAL A 1 137 ? 16.310 7.663 -31.878 1.00 98.56 137 VAL A C 1
ATOM 1088 O O . VAL A 1 137 ? 15.926 7.668 -30.710 1.00 98.56 137 VAL A O 1
ATOM 1091 N N . LYS A 1 138 ? 15.549 8.127 -32.878 1.00 98.44 138 LYS A N 1
ATOM 1092 C CA . LYS A 1 138 ? 14.209 8.689 -32.665 1.00 98.44 138 LYS A CA 1
ATOM 1093 C C . LYS A 1 138 ? 13.269 7.673 -32.012 1.00 98.44 138 LYS A C 1
ATOM 1095 O O . LYS A 1 138 ? 12.698 7.952 -30.963 1.00 98.44 138 LYS A O 1
ATOM 1100 N N . ARG A 1 139 ? 13.167 6.467 -32.581 1.00 98.50 139 ARG A N 1
ATOM 1101 C CA . ARG A 1 139 ? 12.317 5.387 -32.047 1.00 98.50 139 ARG A CA 1
ATOM 1102 C C . ARG A 1 139 ? 12.705 4.995 -30.621 1.00 98.50 139 ARG A C 1
ATOM 1104 O O . ARG A 1 139 ? 11.833 4.713 -29.798 1.00 98.50 139 ARG A O 1
ATOM 1111 N N . LEU A 1 140 ? 14.004 4.960 -30.323 1.00 98.62 140 LEU A N 1
ATOM 1112 C CA . LEU A 1 140 ? 14.499 4.679 -28.978 1.00 98.62 140 LEU A CA 1
ATOM 1113 C C . LEU A 1 140 ? 14.170 5.821 -28.008 1.00 98.62 140 LEU A C 1
ATOM 1115 O O . LEU A 1 140 ? 13.759 5.549 -26.881 1.00 98.62 140 LEU A O 1
ATOM 1119 N N . GLY A 1 141 ? 14.287 7.075 -28.451 1.00 98.56 141 GLY A N 1
ATOM 1120 C CA . GLY A 1 141 ? 13.882 8.259 -27.694 1.00 98.56 141 GLY A CA 1
ATOM 1121 C C . GLY A 1 141 ? 12.404 8.222 -27.305 1.00 98.56 141 GLY A C 1
ATOM 1122 O O . GLY A 1 141 ? 12.080 8.360 -26.125 1.00 98.56 141 GLY A O 1
ATOM 1123 N N . ASP A 1 142 ? 11.521 7.925 -28.262 1.00 98.31 142 ASP A N 1
ATOM 1124 C CA . ASP A 1 142 ? 10.077 7.794 -28.024 1.00 98.31 142 ASP A CA 1
ATOM 1125 C C . ASP A 1 142 ? 9.773 6.665 -27.021 1.00 98.31 142 ASP A C 1
ATOM 1127 O O . ASP A 1 142 ? 8.997 6.829 -26.073 1.00 98.31 142 ASP A O 1
ATOM 1131 N N . LYS A 1 143 ? 10.441 5.512 -27.169 1.00 98.31 143 LYS A N 1
ATOM 1132 C CA . LYS A 1 143 ? 10.313 4.388 -26.228 1.00 98.31 143 LYS A CA 1
ATOM 1133 C C . LYS A 1 143 ? 10.800 4.758 -24.823 1.00 98.31 143 LYS A C 1
ATOM 1135 O O . LYS A 1 143 ? 10.154 4.395 -23.840 1.00 98.31 143 LYS A O 1
ATOM 1140 N N . ASN A 1 144 ? 11.909 5.487 -24.718 1.00 98.44 144 ASN A N 1
ATOM 1141 C CA . ASN A 1 144 ? 12.447 5.952 -23.444 1.00 98.44 144 ASN A CA 1
ATOM 1142 C C . ASN A 1 144 ? 11.505 6.954 -22.756 1.00 98.44 144 ASN A C 1
ATOM 1144 O O . ASN A 1 144 ? 11.278 6.847 -21.553 1.00 98.44 144 ASN A O 1
ATOM 1148 N N . ALA A 1 145 ? 10.885 7.871 -23.505 1.00 98.44 145 ALA A N 1
ATOM 1149 C CA . ALA A 1 145 ? 9.886 8.794 -22.965 1.00 98.44 145 ALA A CA 1
ATOM 1150 C C . ALA A 1 145 ? 8.678 8.047 -22.364 1.00 98.44 145 ALA A C 1
ATOM 1152 O O . ALA A 1 145 ? 8.240 8.350 -21.250 1.00 98.44 145 ALA A O 1
ATOM 1153 N N . ASN A 1 146 ? 8.194 7.003 -23.046 1.00 98.25 146 ASN A N 1
ATOM 1154 C CA . ASN A 1 146 ? 7.120 6.145 -22.533 1.00 98.25 146 ASN A CA 1
ATOM 1155 C C . ASN A 1 146 ? 7.528 5.385 -21.261 1.00 98.25 146 ASN A C 1
ATOM 1157 O O . ASN A 1 146 ? 6.737 5.283 -20.318 1.00 98.25 146 ASN A O 1
ATOM 1161 N N . LEU A 1 147 ? 8.766 4.886 -21.199 1.00 98.50 147 LEU A N 1
ATOM 1162 C CA . LEU A 1 147 ? 9.302 4.246 -19.994 1.00 98.50 147 LEU A CA 1
ATOM 1163 C C . LEU A 1 147 ? 9.404 5.228 -18.826 1.00 98.50 147 LEU A C 1
ATOM 1165 O O . LEU A 1 147 ? 9.016 4.887 -17.708 1.00 98.50 147 LEU A O 1
ATOM 1169 N N . GLN A 1 148 ? 9.856 6.460 -19.064 1.00 98.56 148 GLN A N 1
ATOM 1170 C CA . GLN A 1 148 ? 9.886 7.498 -18.033 1.00 98.56 148 GLN A CA 1
ATOM 1171 C C . GLN A 1 148 ? 8.486 7.817 -17.499 1.00 98.56 148 GLN A C 1
ATOM 1173 O O . GLN A 1 148 ? 8.313 7.950 -16.285 1.00 98.56 148 GLN A O 1
ATOM 1178 N N . LYS A 1 149 ? 7.478 7.903 -18.377 1.00 98.56 149 LYS A N 1
ATOM 1179 C CA . LYS A 1 149 ? 6.079 8.089 -17.969 1.00 98.56 149 LYS A CA 1
ATOM 1180 C C . LYS A 1 149 ? 5.594 6.921 -17.106 1.00 98.56 149 LYS A C 1
ATOM 1182 O O . LYS A 1 149 ? 5.173 7.141 -15.973 1.00 98.56 149 LYS A O 1
ATOM 1187 N N . SER A 1 150 ? 5.765 5.693 -17.592 1.00 98.62 150 SER A N 1
ATOM 1188 C CA . SER A 1 150 ? 5.358 4.467 -16.886 1.00 98.62 150 SER A CA 1
ATOM 1189 C C . SER A 1 150 ? 6.046 4.340 -15.521 1.00 98.62 150 SER A C 1
ATOM 1191 O O . SER A 1 150 ? 5.431 3.967 -14.528 1.00 98.62 150 SER A O 1
ATOM 1193 N N . THR A 1 151 ? 7.318 4.732 -15.430 1.00 98.62 151 THR A N 1
ATOM 1194 C CA . THR A 1 151 ? 8.081 4.726 -14.172 1.00 98.62 151 THR A CA 1
ATOM 1195 C C . THR A 1 151 ? 7.481 5.688 -13.141 1.00 98.62 151 THR A C 1
ATOM 1197 O O . THR A 1 151 ? 7.375 5.354 -11.959 1.00 98.62 151 THR A O 1
ATOM 1200 N N . LYS A 1 152 ? 7.052 6.885 -13.568 1.00 98.56 152 LYS A N 1
ATOM 1201 C CA . LYS A 1 152 ? 6.363 7.855 -12.696 1.00 98.56 152 LYS A CA 1
ATOM 1202 C C . LYS A 1 152 ? 4.990 7.348 -12.247 1.00 98.56 152 LYS A C 1
ATOM 1204 O O . LYS A 1 152 ? 4.624 7.552 -11.087 1.00 98.56 152 LYS A O 1
ATOM 1209 N N . GLU A 1 153 ? 4.258 6.677 -13.132 1.00 98.69 153 GLU A N 1
ATOM 1210 C CA . GLU A 1 153 ? 2.964 6.057 -12.820 1.00 98.69 153 GLU A CA 1
ATOM 1211 C C . GLU A 1 153 ? 3.129 4.968 -11.756 1.00 98.69 153 GLU A C 1
ATOM 1213 O O . GLU A 1 153 ? 2.525 5.069 -10.690 1.00 98.69 153 GLU A O 1
ATOM 1218 N N . VAL A 1 154 ? 4.048 4.018 -11.959 1.00 98.69 154 VAL A N 1
ATOM 1219 C CA . VAL A 1 154 ? 4.346 2.957 -10.980 1.00 98.69 154 VAL A CA 1
ATOM 1220 C C . VAL A 1 154 ? 4.765 3.546 -9.631 1.00 98.69 154 VAL A C 1
ATOM 1222 O O . VAL A 1 154 ? 4.277 3.114 -8.586 1.00 98.69 154 VAL A O 1
ATOM 1225 N N . ARG A 1 155 ? 5.611 4.585 -9.619 1.00 98.56 155 ARG A N 1
ATOM 1226 C CA . ARG A 1 155 ? 6.007 5.268 -8.375 1.00 98.56 155 ARG A CA 1
ATOM 1227 C C . ARG A 1 155 ? 4.812 5.885 -7.642 1.00 98.56 155 ARG A C 1
ATOM 1229 O O . ARG A 1 155 ? 4.777 5.871 -6.411 1.00 98.56 155 ARG A O 1
ATOM 1236 N N . THR A 1 156 ? 3.848 6.428 -8.381 1.00 98.62 156 THR A N 1
ATOM 1237 C CA . THR A 1 156 ? 2.604 6.965 -7.815 1.00 98.62 156 THR A CA 1
ATOM 1238 C C . THR A 1 156 ? 1.741 5.844 -7.242 1.00 98.62 156 THR A C 1
ATOM 1240 O O . THR A 1 156 ? 1.301 5.950 -6.098 1.00 98.62 156 THR A O 1
ATOM 1243 N N . SER A 1 157 ? 1.573 4.739 -7.972 1.00 98.62 157 SER A N 1
ATOM 1244 C CA . SER A 1 157 ? 0.818 3.572 -7.505 1.00 98.62 157 SER A CA 1
ATOM 1245 C C . SER A 1 157 ? 1.405 2.969 -6.226 1.00 98.62 157 SER A C 1
ATOM 1247 O O . SER A 1 157 ? 0.653 2.657 -5.307 1.00 98.62 157 SER A O 1
ATOM 1249 N N . ILE A 1 158 ? 2.735 2.886 -6.101 1.00 98.50 158 ILE A N 1
ATOM 1250 C CA . ILE A 1 158 ? 3.398 2.415 -4.870 1.00 98.50 158 ILE A CA 1
ATOM 1251 C C . ILE A 1 158 ? 2.984 3.263 -3.656 1.00 98.50 158 ILE A C 1
ATOM 1253 O O . ILE A 1 158 ? 2.667 2.721 -2.597 1.00 98.50 158 ILE A O 1
ATOM 1257 N N . ARG A 1 159 ? 2.940 4.595 -3.802 1.00 98.50 159 ARG A N 1
ATOM 1258 C CA . ARG A 1 159 ? 2.494 5.495 -2.723 1.00 98.50 159 ARG A CA 1
ATOM 1259 C C . ARG A 1 159 ? 1.016 5.292 -2.398 1.00 98.50 159 ARG A C 1
ATOM 1261 O O . ARG A 1 159 ? 0.660 5.193 -1.229 1.00 98.50 159 ARG A O 1
ATOM 1268 N N . GLN A 1 160 ? 0.173 5.167 -3.423 1.00 98.62 160 GLN A N 1
ATOM 1269 C CA . GLN A 1 160 ? -1.263 4.945 -3.246 1.00 98.62 160 GLN A CA 1
ATOM 1270 C C . GLN A 1 160 ? -1.558 3.652 -2.483 1.00 98.62 160 GLN A C 1
ATOM 1272 O O . GLN A 1 160 ? -2.419 3.664 -1.608 1.00 98.62 160 GLN A O 1
ATOM 1277 N N . VAL A 1 161 ? -0.833 2.564 -2.761 1.00 98.75 161 VAL A N 1
ATOM 1278 C CA . VAL A 1 161 ? -0.977 1.297 -2.026 1.00 98.75 161 VAL A CA 1
ATOM 1279 C C . VAL A 1 161 ? -0.689 1.496 -0.535 1.00 98.75 161 VAL A C 1
ATOM 1281 O O . VAL A 1 161 ? -1.490 1.079 0.301 1.00 98.75 161 VAL A O 1
ATOM 1284 N N . ALA A 1 162 ? 0.397 2.194 -0.191 1.00 98.12 162 ALA A N 1
ATOM 1285 C CA . ALA A 1 162 ? 0.731 2.488 1.203 1.00 98.12 162 ALA A CA 1
ATOM 1286 C C . ALA A 1 162 ? -0.335 3.363 1.892 1.00 98.12 162 ALA A C 1
ATOM 1288 O O . ALA A 1 162 ? -0.683 3.131 3.052 1.00 98.12 162 ALA A O 1
ATOM 1289 N N . ASP A 1 163 ? -0.891 4.346 1.183 1.00 98.62 163 ASP A N 1
ATOM 1290 C CA . ASP A 1 163 ? -1.941 5.213 1.722 1.00 98.62 163 ASP A CA 1
ATOM 1291 C C . ASP A 1 163 ? -3.269 4.470 1.911 1.00 98.62 163 ASP A C 1
ATOM 1293 O O . ASP A 1 163 ? -3.943 4.661 2.925 1.00 98.62 163 ASP A O 1
ATOM 1297 N N . VAL A 1 164 ? -3.642 3.595 0.969 1.00 98.75 164 VAL A N 1
ATOM 1298 C CA . VAL A 1 164 ? -4.816 2.718 1.102 1.00 98.75 164 VAL A CA 1
ATOM 1299 C C . VAL A 1 164 ? -4.652 1.806 2.313 1.00 98.75 164 VAL A C 1
ATOM 1301 O O . VAL A 1 164 ? -5.568 1.725 3.126 1.00 98.75 164 VAL A O 1
ATOM 1304 N N . GLN A 1 165 ? -3.483 1.186 2.492 1.00 98.50 165 GLN A N 1
ATOM 1305 C CA . GLN A 1 165 ? -3.208 0.336 3.651 1.00 98.50 165 GLN A CA 1
ATOM 1306 C C . GLN A 1 165 ? -3.404 1.093 4.974 1.00 98.50 165 GLN A C 1
ATOM 1308 O O . GLN A 1 165 ? -4.064 0.584 5.882 1.00 98.50 165 GLN A O 1
ATOM 1313 N N . LYS A 1 166 ? -2.873 2.319 5.084 1.00 98.62 166 LYS A N 1
ATOM 1314 C CA . LYS A 1 166 ? -3.048 3.161 6.279 1.00 98.62 166 LYS A CA 1
ATOM 1315 C C . LYS A 1 166 ? -4.512 3.516 6.522 1.00 98.62 166 LYS A C 1
ATOM 1317 O O . LYS A 1 166 ? -4.967 3.417 7.658 1.00 98.62 166 LYS A O 1
ATOM 1322 N N . ARG A 1 167 ? -5.251 3.904 5.475 1.00 98.75 167 ARG A N 1
ATOM 1323 C CA . ARG A 1 167 ? -6.685 4.221 5.585 1.00 98.75 167 ARG A CA 1
ATOM 1324 C C . ARG A 1 167 ? -7.484 3.022 6.079 1.00 98.75 167 ARG A C 1
ATOM 1326 O O . ARG A 1 167 ? -8.145 3.134 7.101 1.00 98.75 167 ARG A O 1
ATOM 1333 N N . VAL A 1 168 ? -7.312 1.859 5.450 1.00 98.75 168 VAL A N 1
ATOM 1334 C CA . VAL A 1 168 ? -7.992 0.622 5.864 1.00 98.75 168 VAL A CA 1
ATOM 1335 C C . VAL A 1 168 ? -7.665 0.273 7.320 1.00 98.75 168 VAL A C 1
ATOM 1337 O O . VAL A 1 168 ? -8.557 -0.089 8.082 1.00 98.75 168 VAL A O 1
ATOM 1340 N N . GLN A 1 169 ? -6.409 0.433 7.753 1.00 98.62 169 GLN A N 1
ATOM 1341 C CA . GLN A 1 169 ? -6.035 0.198 9.149 1.00 98.62 169 GLN A CA 1
ATOM 1342 C C . GLN A 1 169 ? -6.770 1.138 10.122 1.00 98.62 169 GLN A C 1
ATOM 1344 O O . GLN A 1 169 ? -7.178 0.705 11.203 1.00 98.62 169 GLN A O 1
ATOM 1349 N N . VAL A 1 170 ? -6.924 2.416 9.766 1.00 98.62 170 VAL A N 1
ATOM 1350 C CA . VAL A 1 170 ? -7.677 3.393 10.566 1.00 98.62 170 VAL A CA 1
ATOM 1351 C C . VAL A 1 170 ? -9.167 3.051 10.574 1.00 98.62 170 VAL A C 1
ATOM 1353 O O . VAL A 1 170 ? -9.760 3.015 11.649 1.00 98.62 170 VAL A O 1
ATOM 1356 N N . ASP A 1 171 ? -9.750 2.721 9.424 1.00 98.75 171 ASP A N 1
ATOM 1357 C CA . ASP A 1 171 ? -11.177 2.405 9.290 1.00 98.75 171 ASP A CA 1
ATOM 1358 C C . ASP A 1 171 ? -11.570 1.171 10.114 1.00 98.75 171 ASP A C 1
ATOM 1360 O O . ASP A 1 171 ? -12.592 1.172 10.807 1.00 98.75 171 ASP A O 1
ATOM 1364 N N . VAL A 1 172 ? -10.718 0.138 10.124 1.00 98.75 172 VAL A N 1
ATOM 1365 C CA . VAL A 1 172 ? -10.903 -1.047 10.977 1.00 98.75 172 VAL A CA 1
ATOM 1366 C C . VAL A 1 172 ? -10.892 -0.655 12.456 1.00 98.75 172 VAL A C 1
ATOM 1368 O O . VAL A 1 172 ? -11.791 -1.044 13.203 1.00 98.75 172 VAL A O 1
ATOM 1371 N N . LYS A 1 173 ? -9.918 0.156 12.893 1.00 98.56 173 LYS A N 1
ATOM 1372 C CA . LYS A 1 173 ? -9.843 0.626 14.289 1.00 98.56 173 LYS A CA 1
ATOM 1373 C C . LYS A 1 173 ? -11.068 1.457 14.677 1.00 98.56 173 LYS A C 1
ATOM 1375 O O . LYS A 1 173 ? -11.620 1.255 15.756 1.00 98.56 173 LYS A O 1
ATOM 1380 N N . MET A 1 174 ? -11.515 2.355 13.802 1.00 98.69 174 MET A N 1
ATOM 1381 C CA . MET A 1 174 ? -12.701 3.184 14.029 1.00 98.69 174 MET A CA 1
ATOM 1382 C C . MET A 1 174 ? -13.973 2.342 14.143 1.00 98.69 174 MET A C 1
ATOM 1384 O O . MET A 1 174 ? -14.773 2.563 15.052 1.00 98.69 174 MET A O 1
ATOM 1388 N N . SER A 1 175 ? -14.119 1.329 13.287 1.00 98.62 175 SER A N 1
ATOM 1389 C CA . SER A 1 175 ? -15.249 0.396 13.331 1.00 98.62 175 SER A CA 1
ATOM 1390 C C . SER A 1 175 ? -15.296 -0.367 14.659 1.00 98.62 175 SER A C 1
ATOM 1392 O O . SER A 1 175 ? -16.352 -0.459 15.286 1.00 98.62 175 SER A O 1
ATOM 1394 N N . ILE A 1 176 ? -14.142 -0.843 15.145 1.00 98.62 176 ILE A N 1
ATOM 1395 C CA . ILE A 1 176 ? -14.032 -1.502 16.457 1.00 98.62 176 ILE A CA 1
ATOM 1396 C C . ILE A 1 176 ? -14.465 -0.552 17.579 1.00 98.62 176 ILE A C 1
ATOM 1398 O O . ILE A 1 176 ? -15.281 -0.926 18.422 1.00 98.62 176 ILE A O 1
ATOM 1402 N N . LEU A 1 177 ? -13.971 0.690 17.581 1.00 98.62 177 LEU A N 1
ATOM 1403 C CA . LEU A 1 177 ? -14.332 1.680 18.601 1.00 98.62 177 LEU A CA 1
ATOM 1404 C C . LEU A 1 177 ? -15.831 1.999 18.596 1.00 98.62 177 LEU A C 1
ATOM 1406 O O . LEU A 1 177 ? -16.428 2.157 19.662 1.00 98.62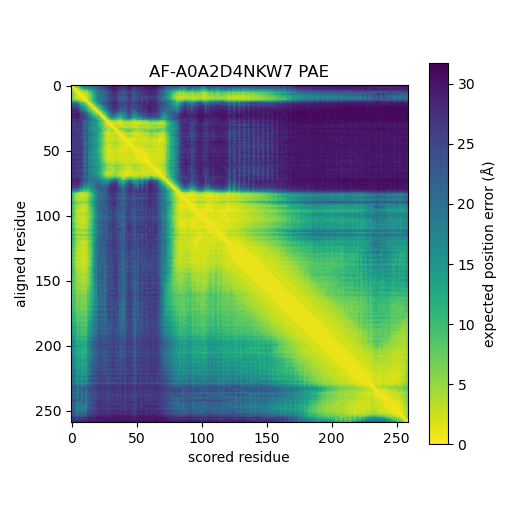 177 LEU A O 1
ATOM 1410 N N . GLN A 1 178 ? -16.457 2.056 17.420 1.00 98.62 178 GLN A N 1
ATOM 1411 C CA . GLN A 1 178 ? -17.893 2.286 17.299 1.00 98.62 178 GLN A CA 1
ATOM 1412 C C . GLN A 1 178 ? -18.708 1.120 17.875 1.00 98.62 178 GLN A C 1
ATOM 1414 O O . GLN A 1 178 ? -19.655 1.353 18.628 1.00 98.62 178 GLN A O 1
ATOM 1419 N N . ILE A 1 179 ? -18.305 -0.125 17.601 1.00 98.62 179 ILE A N 1
ATOM 1420 C CA . ILE A 1 179 ? -18.937 -1.317 18.186 1.00 98.62 179 ILE A CA 1
ATOM 1421 C C . ILE A 1 179 ? -18.786 -1.307 19.713 1.00 98.62 179 ILE A C 1
ATOM 1423 O O . ILE A 1 179 ? -19.770 -1.470 20.435 1.00 98.62 179 ILE A O 1
ATOM 1427 N N . MET A 1 180 ? -17.575 -1.054 20.222 1.00 98.69 180 MET A N 1
ATOM 1428 C CA . MET A 1 180 ? -17.319 -0.979 21.665 1.00 98.69 180 MET A CA 1
ATOM 1429 C C . MET A 1 180 ? -18.147 0.118 22.340 1.00 98.69 180 MET A C 1
ATOM 1431 O O . MET A 1 180 ? -18.633 -0.072 23.455 1.00 98.69 180 MET A O 1
ATOM 1435 N N . LYS A 1 181 ? -18.332 1.267 21.680 1.00 98.50 181 LYS A N 1
ATOM 1436 C CA . LYS A 1 181 ? -19.150 2.371 22.193 1.00 98.50 181 LYS A CA 1
ATOM 1437 C C . LYS A 1 181 ? -20.603 1.946 22.398 1.00 98.50 181 LYS A C 1
ATOM 1439 O O . LYS A 1 181 ? -21.145 2.177 23.480 1.00 98.50 181 LYS A O 1
ATOM 1444 N N . GLU A 1 182 ? -21.218 1.316 21.401 1.00 98.56 182 GLU A N 1
ATOM 1445 C CA . GLU A 1 182 ? -22.613 0.873 21.509 1.00 98.56 182 GLU A CA 1
ATOM 1446 C C . GLU A 1 182 ? -22.773 -0.290 22.499 1.00 98.56 182 GLU A C 1
ATOM 1448 O O . GLU A 1 182 ? -23.726 -0.301 23.282 1.00 98.56 182 GLU A O 1
ATOM 1453 N N . LEU A 1 183 ? -21.801 -1.206 22.563 1.00 98.69 183 LEU A N 1
ATOM 1454 C CA . LEU A 1 183 ? -21.784 -2.271 23.569 1.00 98.69 183 LEU A CA 1
ATOM 1455 C C . LEU A 1 183 ? -21.734 -1.696 24.992 1.00 98.69 183 LEU A C 1
ATOM 1457 O O . LEU A 1 183 ? -22.561 -2.045 25.835 1.00 98.69 183 LEU A O 1
ATOM 1461 N N . ASN A 1 184 ? -20.819 -0.757 25.248 1.00 98.62 184 ASN A N 1
ATOM 1462 C CA . ASN A 1 184 ? -20.691 -0.094 26.546 1.00 98.62 184 ASN A CA 1
ATOM 1463 C C . ASN A 1 184 ? -21.947 0.703 26.913 1.00 98.62 184 ASN A C 1
ATOM 1465 O O . ASN A 1 184 ? -22.353 0.726 28.075 1.00 98.62 184 ASN A O 1
ATOM 1469 N N . LYS A 1 185 ? -22.589 1.345 25.932 1.00 98.62 185 LYS A N 1
ATOM 1470 C CA . LYS A 1 185 ? -23.866 2.034 26.138 1.00 98.62 185 LYS A CA 1
ATOM 1471 C C . LYS A 1 185 ? -24.946 1.053 26.593 1.00 98.62 185 LYS A C 1
ATOM 1473 O O . LYS A 1 185 ? -25.635 1.334 27.571 1.00 98.62 185 LYS A O 1
ATOM 1478 N N . ARG A 1 186 ? -25.067 -0.108 25.939 1.00 98.50 186 ARG A N 1
ATOM 1479 C CA . ARG A 1 186 ? -26.043 -1.134 26.329 1.00 98.50 186 ARG A CA 1
ATOM 1480 C C . ARG A 1 186 ? -25.735 -1.732 27.702 1.00 98.50 186 ARG A C 1
ATOM 1482 O O . ARG A 1 186 ? -26.661 -1.904 28.489 1.00 98.50 186 ARG A O 1
ATOM 1489 N N . ALA A 1 187 ? -24.463 -1.976 28.013 1.00 98.50 187 ALA A N 1
ATOM 1490 C CA . ALA A 1 187 ? -24.038 -2.467 29.322 1.00 98.50 187 ALA A CA 1
ATOM 1491 C C . ALA A 1 187 ? -24.439 -1.502 30.451 1.00 98.50 187 ALA A C 1
ATOM 1493 O O . ALA A 1 187 ? -25.018 -1.930 31.444 1.00 98.50 187 ALA A O 1
ATOM 1494 N N . LYS A 1 188 ? -24.224 -0.189 30.270 1.00 98.69 188 LYS A N 1
ATOM 1495 C CA . LYS A 1 188 ? -24.639 0.835 31.247 1.00 98.69 188 LYS A CA 1
ATOM 1496 C C . LYS A 1 188 ? -26.146 0.841 31.501 1.00 98.69 188 LYS A C 1
ATOM 1498 O O . LYS A 1 188 ? -26.559 1.003 32.644 1.00 98.69 188 LYS A O 1
ATOM 1503 N N . VAL A 1 189 ? -26.956 0.653 30.456 1.00 98.62 189 VAL A N 1
ATOM 1504 C CA . VAL A 1 189 ? -28.418 0.550 30.599 1.00 98.62 189 VAL A CA 1
ATOM 1505 C C . VAL A 1 189 ? -28.784 -0.658 31.460 1.00 98.62 189 VAL A C 1
ATOM 1507 O O . VAL A 1 189 ? -29.501 -0.497 32.437 1.00 98.62 189 VAL A O 1
ATOM 1510 N N . LEU A 1 190 ? -28.225 -1.835 31.165 1.00 98.69 190 LEU A N 1
ATOM 1511 C CA . LEU A 1 190 ? -28.515 -3.056 31.925 1.00 98.69 190 LEU A CA 1
ATOM 1512 C C . LEU A 1 190 ? -28.075 -2.961 33.393 1.00 98.69 190 LEU A C 1
ATOM 1514 O O . LEU A 1 190 ? -28.796 -3.414 34.276 1.00 98.69 190 LEU A O 1
ATOM 1518 N N . VAL A 1 191 ? -26.923 -2.339 33.663 1.00 98.69 191 VAL A N 1
ATOM 1519 C CA . VAL A 1 191 ? -26.464 -2.078 35.037 1.00 98.69 191 VAL A CA 1
ATOM 1520 C C . VAL A 1 191 ? -27.430 -1.143 35.766 1.00 98.69 191 VAL A C 1
ATOM 1522 O O . VAL A 1 191 ? -27.787 -1.412 36.909 1.00 98.69 191 VAL A O 1
ATOM 1525 N N . SER A 1 192 ? -27.900 -0.079 35.107 1.00 98.56 192 SER A N 1
ATOM 1526 C CA . SER A 1 192 ? -28.886 0.835 35.696 1.00 98.56 192 SER A CA 1
ATOM 1527 C C . SER A 1 192 ? -30.223 0.145 35.972 1.00 98.56 192 SER A C 1
ATOM 1529 O O . SER A 1 192 ? -30.829 0.394 37.011 1.00 98.56 192 SER A O 1
ATOM 1531 N N . ASP A 1 193 ? -30.675 -0.734 35.079 1.00 98.44 193 ASP A N 1
ATOM 1532 C CA . ASP A 1 193 ? -31.918 -1.484 35.268 1.00 98.44 193 ASP A CA 1
ATOM 1533 C C . ASP A 1 193 ? -31.808 -2.448 36.457 1.00 98.44 193 ASP A C 1
ATOM 1535 O O . ASP A 1 193 ? -32.706 -2.487 37.298 1.00 98.44 193 ASP A O 1
ATOM 1539 N N . ALA A 1 194 ? -30.681 -3.158 36.587 1.00 98.50 194 ALA A N 1
ATOM 1540 C CA . ALA A 1 194 ? -30.412 -4.004 37.748 1.00 98.50 194 ALA A CA 1
ATOM 1541 C C . ALA A 1 194 ? -30.403 -3.188 39.049 1.00 98.50 194 ALA A C 1
ATOM 1543 O O . ALA A 1 194 ? -31.052 -3.579 40.018 1.00 98.50 194 ALA A O 1
ATOM 1544 N N . GLN A 1 195 ? -29.740 -2.025 39.044 1.00 98.38 195 GLN A N 1
ATOM 1545 C CA . GLN A 1 195 ? -29.681 -1.134 40.200 1.00 98.38 195 GLN A CA 1
ATOM 1546 C C . GLN A 1 195 ? -31.080 -0.688 40.650 1.00 98.38 195 GLN A C 1
ATOM 1548 O O . GLN A 1 195 ? -31.406 -0.812 41.829 1.00 98.38 195 GLN A O 1
ATOM 1553 N N . LYS A 1 196 ? -31.946 -0.265 39.719 1.00 98.44 196 LYS A N 1
ATOM 1554 C CA . LYS A 1 196 ? -33.328 0.141 40.036 1.00 98.44 196 LYS A CA 1
ATOM 1555 C C . LYS A 1 196 ? -34.141 -0.986 40.667 1.00 98.44 196 LYS A C 1
ATOM 1557 O O . LYS A 1 196 ? -34.896 -0.747 41.605 1.00 98.44 196 LYS A O 1
ATOM 1562 N N . VAL A 1 197 ? -33.999 -2.214 40.160 1.00 98.31 197 VAL A N 1
ATOM 1563 C CA . VAL A 1 197 ? -34.689 -3.381 40.731 1.00 98.31 197 VAL A CA 1
ATOM 1564 C C . VAL A 1 197 ? -34.194 -3.646 42.151 1.00 98.31 197 VAL A C 1
ATOM 1566 O O . VAL A 1 197 ? -35.006 -3.854 43.051 1.00 98.31 197 VAL A O 1
ATOM 1569 N N . THR A 1 198 ? -32.878 -3.597 42.372 1.00 97.75 198 THR A N 1
ATOM 1570 C CA . THR A 1 198 ? -32.307 -3.811 43.707 1.00 97.75 198 THR A CA 1
ATOM 1571 C C . THR A 1 198 ? -32.690 -2.712 44.693 1.00 97.75 198 THR A C 1
ATOM 1573 O O . THR A 1 198 ? -33.034 -3.030 45.825 1.00 97.75 198 THR A O 1
ATOM 1576 N N . GLU A 1 199 ? -32.713 -1.445 44.271 1.00 98.38 199 GLU A N 1
ATOM 1577 C CA . GLU A 1 199 ? -33.148 -0.316 45.102 1.00 98.38 199 GLU A CA 1
ATOM 1578 C C . GLU A 1 199 ? -34.629 -0.444 45.480 1.00 98.38 199 GLU A C 1
ATOM 1580 O O . GLU A 1 199 ? -34.976 -0.311 46.650 1.00 98.38 199 GLU A O 1
ATOM 1585 N N . GLY A 1 200 ? -35.497 -0.801 44.526 1.00 97.69 200 GLY A N 1
ATOM 1586 C CA . GLY A 1 200 ? -36.916 -1.031 44.809 1.00 97.69 200 GLY A CA 1
ATOM 1587 C C . GLY A 1 200 ? -37.153 -2.195 45.778 1.00 97.69 200 GLY A C 1
ATOM 1588 O O . GLY A 1 200 ? -38.013 -2.111 46.660 1.00 97.69 200 GLY A O 1
ATOM 1589 N N . GLN A 1 201 ? -36.370 -3.272 45.658 1.00 97.00 201 GLN A N 1
ATOM 1590 C CA . GLN A 1 201 ? -36.440 -4.399 46.589 1.00 97.00 201 GLN A CA 1
ATOM 1591 C C . GLN A 1 201 ? -35.923 -4.017 47.982 1.00 97.00 201 GLN A C 1
ATOM 1593 O O . GLN A 1 201 ? -36.548 -4.373 48.981 1.00 97.00 201 GLN A O 1
ATOM 1598 N N . GLN A 1 202 ? -34.823 -3.267 48.051 1.00 97.94 202 GLN A N 1
ATOM 1599 C CA . GLN A 1 202 ? -34.258 -2.760 49.298 1.00 97.94 202 GLN A CA 1
ATOM 1600 C C . GLN A 1 202 ? -35.259 -1.856 50.026 1.00 97.94 202 GLN A C 1
ATOM 1602 O O . GLN A 1 202 ? -35.533 -2.073 51.202 1.00 97.94 202 GLN A O 1
ATOM 1607 N N . GLU A 1 203 ? -35.893 -0.915 49.322 1.00 98.06 203 GLU A N 1
ATOM 1608 C CA . GLU A 1 203 ? -36.902 -0.019 49.900 1.00 98.06 203 GLU A CA 1
ATOM 1609 C C . GLU A 1 203 ? -38.116 -0.795 50.444 1.00 98.06 203 GLU A C 1
ATOM 1611 O O . GLU A 1 203 ? -38.702 -0.436 51.471 1.00 98.06 203 GLU A O 1
ATOM 1616 N N . LYS A 1 204 ? -38.522 -1.880 49.770 1.00 96.50 204 LYS A N 1
ATOM 1617 C CA . LYS A 1 204 ? -39.590 -2.760 50.266 1.00 96.50 204 LYS A CA 1
ATOM 1618 C C . LYS A 1 204 ? -39.174 -3.456 51.565 1.00 96.50 204 LYS A C 1
ATOM 1620 O O . LYS A 1 204 ? -39.946 -3.439 52.526 1.00 96.50 204 LYS A O 1
ATOM 1625 N N . LEU A 1 205 ? -37.969 -4.025 51.605 1.00 96.31 205 LEU A N 1
ATOM 1626 C CA . LEU A 1 205 ? -37.433 -4.700 52.790 1.00 96.31 205 LEU A CA 1
ATOM 1627 C C . LEU A 1 205 ? -37.252 -3.731 53.966 1.00 96.31 205 LEU A C 1
ATOM 1629 O O . LEU A 1 205 ? -37.599 -4.068 55.095 1.00 96.31 205 LEU A O 1
ATOM 1633 N N . GLU A 1 206 ? -36.788 -2.508 53.717 1.00 97.50 206 GLU A N 1
ATOM 1634 C CA . GLU A 1 206 ? -36.647 -1.472 54.746 1.00 97.50 206 GLU A CA 1
ATOM 1635 C C . GLU A 1 206 ? -37.997 -1.065 55.343 1.00 97.50 206 GLU A C 1
ATOM 1637 O O . GLU A 1 206 ? -38.124 -0.943 56.565 1.00 97.50 206 GLU A O 1
ATOM 1642 N N . ARG A 1 207 ? -39.038 -0.924 54.509 1.00 96.12 207 ARG A N 1
ATOM 1643 C CA . ARG A 1 207 ? -40.408 -0.661 54.980 1.00 96.12 207 ARG A CA 1
ATOM 1644 C C . ARG A 1 207 ? -40.953 -1.803 55.834 1.00 96.12 207 ARG A C 1
ATOM 1646 O O . ARG A 1 207 ? -41.547 -1.541 56.882 1.00 96.12 207 ARG A O 1
ATOM 1653 N N . GLN A 1 208 ? -40.737 -3.049 55.416 1.00 93.50 208 GLN A N 1
ATOM 1654 C CA . GLN A 1 208 ? -41.131 -4.232 56.186 1.00 93.50 208 GLN A CA 1
ATOM 1655 C C . GLN A 1 208 ? -40.393 -4.292 57.528 1.00 93.50 208 GLN A C 1
ATOM 1657 O O . GLN A 1 208 ? -41.032 -4.403 58.575 1.00 93.50 208 GLN A O 1
ATOM 1662 N N . HIS A 1 209 ? -39.069 -4.124 57.518 1.00 95.38 209 HIS A N 1
ATOM 1663 C CA . HIS A 1 209 ? -38.252 -4.085 58.727 1.00 95.38 209 HIS A CA 1
ATOM 1664 C C . HIS A 1 209 ? -38.727 -2.987 59.690 1.00 95.38 209 HIS A C 1
ATOM 1666 O O . HIS A 1 209 ? -38.944 -3.252 60.872 1.00 95.38 209 HIS A O 1
ATOM 1672 N N . TRP A 1 210 ? -38.970 -1.768 59.194 1.00 96.69 210 TRP A N 1
ATOM 1673 C CA . TRP A 1 210 ? -39.478 -0.664 60.012 1.00 96.69 210 TRP A CA 1
ATOM 1674 C C . TRP A 1 210 ? -40.822 -0.997 60.675 1.00 96.69 210 TRP A C 1
ATOM 1676 O O . TRP A 1 210 ? -41.002 -0.746 61.872 1.00 96.69 210 TRP A O 1
ATOM 1686 N N . ALA A 1 211 ? -41.755 -1.593 59.923 1.00 93.69 211 ALA A N 1
ATOM 1687 C CA . ALA A 1 211 ? -43.054 -2.006 60.448 1.00 93.69 211 ALA A CA 1
ATOM 1688 C C . ALA A 1 211 ? -42.909 -3.071 61.548 1.00 93.69 211 ALA A C 1
ATOM 1690 O O . ALA A 1 211 ? -43.527 -2.940 62.610 1.00 93.69 211 ALA A O 1
ATOM 1691 N N . MET A 1 212 ? -42.042 -4.068 61.335 1.00 93.00 212 MET A N 1
ATOM 1692 C CA . MET A 1 212 ? -41.743 -5.103 62.329 1.00 93.00 212 MET A CA 1
ATOM 1693 C C . MET A 1 212 ? -41.113 -4.515 63.593 1.00 93.00 212 MET A C 1
ATOM 1695 O O . MET A 1 212 ? -41.605 -4.778 64.687 1.00 93.00 212 MET A O 1
ATOM 1699 N N . THR A 1 213 ? -40.093 -3.655 63.479 1.00 95.38 213 THR A N 1
ATOM 1700 C CA . THR A 1 213 ? -39.447 -3.027 64.648 1.00 95.38 213 THR A CA 1
ATOM 1701 C C . THR A 1 213 ? -40.434 -2.177 65.451 1.00 95.38 213 THR A C 1
ATOM 1703 O O . THR A 1 213 ? -40.393 -2.152 66.684 1.00 95.38 213 THR A O 1
ATOM 1706 N N . LYS A 1 214 ? -41.344 -1.466 64.773 1.00 93.19 214 LYS A N 1
ATOM 1707 C CA . LYS A 1 214 ? -42.378 -0.668 65.441 1.00 93.19 214 LYS A CA 1
ATOM 1708 C C . LYS A 1 214 ? -43.355 -1.553 66.218 1.00 93.19 214 LYS A C 1
ATOM 1710 O O . LYS A 1 214 ? -43.664 -1.228 67.366 1.00 93.19 214 LYS A O 1
ATOM 1715 N N . LEU A 1 215 ? -43.820 -2.654 65.621 1.00 91.50 215 LEU A N 1
ATOM 1716 C CA . LEU A 1 215 ? -44.700 -3.603 66.306 1.00 91.50 215 LEU A CA 1
ATOM 1717 C C . LEU A 1 215 ? -43.982 -4.279 67.480 1.00 91.50 215 LEU A C 1
ATOM 1719 O O . LEU A 1 215 ? -44.536 -4.326 68.578 1.00 91.50 215 LEU A O 1
ATOM 1723 N N . GLN A 1 216 ? -42.739 -4.717 67.275 1.00 93.50 216 GLN A N 1
ATOM 1724 C CA . GLN A 1 216 ? -41.904 -5.330 68.306 1.00 93.50 216 GLN A CA 1
ATOM 1725 C C . GLN A 1 216 ? -41.768 -4.413 69.527 1.00 93.50 216 GLN A C 1
ATOM 1727 O O . GLN A 1 216 ? -42.056 -4.835 70.642 1.00 93.50 216 GLN A O 1
ATOM 1732 N N . ARG A 1 217 ? -41.429 -3.130 69.334 1.00 94.44 217 ARG A N 1
ATOM 1733 C CA . ARG A 1 217 ? -41.336 -2.153 70.436 1.00 94.44 217 ARG A CA 1
ATOM 1734 C C . ARG A 1 217 ? -42.638 -2.009 71.220 1.00 94.44 217 ARG A C 1
ATOM 1736 O O . ARG A 1 217 ? -42.614 -1.845 72.439 1.00 94.44 217 ARG A O 1
ATOM 1743 N N . HIS A 1 218 ? -43.777 -2.047 70.528 1.00 90.88 218 HIS A N 1
ATOM 1744 C CA . HIS A 1 218 ? -45.081 -1.981 71.179 1.00 90.88 218 HIS A CA 1
ATOM 1745 C C . HIS A 1 218 ? -45.349 -3.236 72.021 1.00 90.88 218 HIS A C 1
ATOM 1747 O O . HIS A 1 218 ? -45.746 -3.120 73.180 1.00 90.88 218 HIS A O 1
ATOM 1753 N N . GLN A 1 219 ? -45.060 -4.420 71.476 1.00 91.62 219 GLN A N 1
ATOM 1754 C CA . GLN A 1 219 ? -45.185 -5.691 72.190 1.00 91.62 219 GLN A CA 1
ATOM 1755 C C . GLN A 1 219 ? -44.244 -5.766 73.401 1.00 91.62 219 GLN A C 1
ATOM 1757 O O . GLN A 1 219 ? -44.690 -6.126 74.487 1.00 91.62 219 GLN A O 1
ATOM 1762 N N . GLU A 1 220 ? -42.983 -5.350 73.266 1.00 94.94 220 GLU A N 1
ATOM 1763 C CA . GLU A 1 220 ? -42.011 -5.285 74.368 1.00 94.94 220 GLU A CA 1
ATOM 1764 C C . GLU A 1 220 ? -42.482 -4.378 75.511 1.00 94.94 220 GLU A C 1
ATOM 1766 O O . GLU A 1 220 ? -42.248 -4.674 76.683 1.00 94.94 220 GLU A O 1
ATOM 1771 N N . HIS A 1 221 ? -43.146 -3.261 75.201 1.00 94.19 221 HIS A N 1
ATOM 1772 C CA . HIS A 1 221 ? -43.719 -2.386 76.222 1.00 94.19 221 HIS A CA 1
ATOM 1773 C C . HIS A 1 221 ? -44.877 -3.063 76.969 1.00 94.19 221 HIS A C 1
ATOM 1775 O O . HIS A 1 221 ? -44.899 -3.043 78.200 1.00 94.19 221 HIS A O 1
ATOM 1781 N N . ILE A 1 222 ? -45.799 -3.701 76.236 1.00 93.12 222 ILE A N 1
ATOM 1782 C CA . ILE A 1 222 ? -46.933 -4.431 76.822 1.00 93.12 222 ILE A CA 1
ATOM 1783 C C . ILE A 1 222 ? -46.433 -5.577 77.704 1.00 93.12 222 ILE A C 1
ATOM 1785 O O . ILE A 1 222 ? -46.878 -5.700 78.842 1.00 93.12 222 ILE A O 1
ATOM 1789 N N . LEU A 1 223 ? -45.485 -6.379 77.209 1.00 93.44 223 LEU A N 1
ATOM 1790 C CA . LEU A 1 223 ? -44.898 -7.497 77.950 1.00 93.44 223 LEU A CA 1
ATOM 1791 C C . LEU A 1 223 ? -44.216 -7.026 79.231 1.00 93.44 223 LEU A C 1
ATOM 1793 O O . LEU A 1 223 ? -44.451 -7.592 80.292 1.00 93.44 223 LEU A O 1
ATOM 1797 N N . ARG A 1 224 ? -43.417 -5.958 79.159 1.00 95.81 224 ARG A N 1
ATOM 1798 C CA . ARG A 1 224 ? -42.733 -5.397 80.331 1.00 95.81 224 ARG A CA 1
ATOM 1799 C C . ARG A 1 224 ? -43.715 -4.935 81.402 1.00 95.81 224 ARG A C 1
ATOM 1801 O O . ARG A 1 224 ? -43.508 -5.230 82.572 1.00 95.81 224 ARG A O 1
ATOM 1808 N N . PHE A 1 225 ? -44.777 -4.231 81.007 1.00 92.56 225 PHE A N 1
ATOM 1809 C CA . PHE A 1 225 ? -45.806 -3.787 81.944 1.00 92.56 225 PHE A CA 1
ATOM 1810 C C . PHE A 1 225 ? -46.598 -4.963 82.528 1.00 92.56 225 PHE A C 1
ATOM 1812 O O . PHE A 1 225 ? -46.831 -4.998 83.732 1.00 92.56 225 PHE A O 1
ATOM 1819 N N . ALA A 1 226 ? -46.983 -5.937 81.697 1.00 93.19 226 ALA A N 1
ATOM 1820 C CA . ALA A 1 226 ? -47.712 -7.120 82.141 1.00 93.19 226 ALA A CA 1
ATOM 1821 C C . ALA A 1 226 ? -46.885 -7.963 83.123 1.00 93.19 226 ALA A C 1
ATOM 1823 O O . ALA A 1 226 ? -47.402 -8.329 84.173 1.00 93.19 226 ALA A O 1
ATOM 1824 N N . ASN A 1 227 ? -45.606 -8.208 82.825 1.00 94.19 227 ASN A N 1
ATOM 1825 C CA . ASN A 1 227 ? -44.700 -8.930 83.721 1.00 94.19 227 ASN A CA 1
ATOM 1826 C C . ASN A 1 227 ? -44.512 -8.179 85.043 1.00 94.19 227 ASN A C 1
ATOM 1828 O O . ASN A 1 227 ? -44.678 -8.774 86.099 1.00 94.19 227 ASN A O 1
ATOM 1832 N N . TRP A 1 228 ? -44.284 -6.862 84.999 1.00 94.06 228 TRP A N 1
ATOM 1833 C CA . TRP A 1 228 ? -44.195 -6.047 86.214 1.00 94.06 228 TRP A CA 1
ATOM 1834 C C . TRP A 1 228 ? -45.471 -6.122 87.067 1.00 94.06 228 TRP A C 1
ATOM 1836 O O . TRP A 1 228 ? -45.399 -6.245 88.286 1.00 94.06 228 TRP A O 1
ATOM 1846 N N . ALA A 1 229 ? -46.647 -6.072 86.436 1.00 92.69 229 ALA A N 1
ATOM 1847 C CA . ALA A 1 229 ? -47.919 -6.181 87.143 1.00 92.69 229 ALA A CA 1
ATOM 1848 C C . ALA A 1 229 ? -48.128 -7.574 87.767 1.00 92.69 229 ALA A C 1
ATOM 1850 O O . ALA A 1 229 ? -48.725 -7.664 88.835 1.00 92.69 229 ALA A O 1
ATOM 1851 N N . LEU A 1 230 ? -47.642 -8.641 87.118 1.00 91.88 230 LEU A N 1
ATOM 1852 C CA . LEU A 1 230 ? -47.685 -10.015 87.636 1.00 91.88 230 LEU A CA 1
ATOM 1853 C C . LEU A 1 230 ? -46.708 -10.245 88.799 1.00 91.88 230 LEU A C 1
ATOM 1855 O O . LEU A 1 230 ? -47.008 -11.038 89.684 1.00 91.88 230 LEU A O 1
ATOM 1859 N N . GLU A 1 231 ? -45.563 -9.563 88.796 1.00 93.62 231 GLU A N 1
ATOM 1860 C CA . GLU A 1 231 ? -44.540 -9.633 89.851 1.00 93.62 231 GLU A CA 1
ATOM 1861 C C . GLU A 1 231 ? -44.831 -8.703 91.045 1.00 93.62 231 GLU A C 1
ATOM 1863 O O . GLU A 1 231 ? -44.134 -8.759 92.054 1.00 93.62 231 GLU A O 1
ATOM 1868 N N . SER A 1 232 ? -45.833 -7.822 90.949 1.00 91.94 232 SER A N 1
ATOM 1869 C CA . SER A 1 232 ? -46.164 -6.857 92.002 1.00 91.94 232 SER A CA 1
ATOM 1870 C C . SER A 1 232 ? -46.969 -7.484 93.144 1.00 91.94 232 SER A C 1
ATOM 1872 O O . SER A 1 232 ? -48.010 -8.094 92.920 1.00 91.94 232 SER A O 1
ATOM 1874 N N . ASP A 1 233 ? -46.584 -7.188 94.388 1.00 91.00 233 ASP A N 1
ATOM 1875 C CA . ASP A 1 233 ? -47.313 -7.623 95.591 1.00 91.00 233 ASP A CA 1
ATOM 1876 C C . ASP A 1 233 ? -48.667 -6.896 95.806 1.00 91.00 233 ASP A C 1
ATOM 1878 O O . ASP A 1 233 ? -49.419 -7.201 96.737 1.00 91.00 233 ASP A O 1
ATOM 1882 N N . ASN A 1 234 ? -49.019 -5.913 94.963 1.00 91.69 234 ASN A N 1
ATOM 1883 C CA . ASN A 1 234 ? -50.253 -5.130 95.088 1.00 91.69 234 ASN A CA 1
ATOM 1884 C C . ASN A 1 234 ? -51.444 -5.789 94.363 1.00 91.69 234 ASN A C 1
ATOM 1886 O O . ASN A 1 234 ? -51.884 -5.355 93.292 1.00 91.69 234 ASN A O 1
ATOM 1890 N N . ASN A 1 235 ? -52.013 -6.812 95.005 1.00 90.69 235 ASN A N 1
ATOM 1891 C CA . ASN A 1 235 ? -53.138 -7.603 94.489 1.00 90.69 235 ASN A CA 1
ATOM 1892 C C . ASN A 1 235 ? -54.366 -6.764 94.079 1.00 90.69 235 ASN A C 1
ATOM 1894 O O . ASN A 1 235 ? -55.048 -7.081 93.102 1.00 90.69 235 ASN A O 1
ATOM 1898 N N . THR A 1 236 ? -54.651 -5.672 94.796 1.00 90.94 236 THR A N 1
ATOM 1899 C CA . THR A 1 236 ? -55.795 -4.796 94.500 1.00 90.94 236 THR A CA 1
ATOM 1900 C C . THR A 1 236 ? -55.595 -4.042 93.186 1.00 90.94 236 THR A C 1
ATOM 1902 O O . THR A 1 236 ? -56.499 -4.012 92.351 1.00 90.94 236 THR A O 1
ATOM 1905 N N . ALA A 1 237 ? -54.407 -3.467 92.964 1.00 90.56 237 ALA A N 1
ATOM 1906 C CA . ALA A 1 237 ? -54.088 -2.756 91.724 1.00 90.56 237 ALA A CA 1
ATOM 1907 C C . ALA A 1 237 ? -54.101 -3.692 90.502 1.00 90.56 237 ALA A C 1
ATOM 1909 O O . ALA A 1 237 ? -54.605 -3.311 89.437 1.00 90.56 237 ALA A O 1
ATOM 1910 N N . LEU A 1 238 ? -53.620 -4.931 90.673 1.00 92.25 238 LEU A N 1
ATOM 1911 C CA . LEU A 1 238 ? -53.677 -5.973 89.648 1.00 92.25 238 LEU A CA 1
ATOM 1912 C C . LEU A 1 238 ? -55.127 -6.311 89.273 1.00 92.25 238 LEU A C 1
ATOM 1914 O O . LEU A 1 238 ? -55.476 -6.290 88.093 1.00 92.25 238 LEU A O 1
ATOM 1918 N N . LEU A 1 239 ? -55.998 -6.560 90.259 1.00 90.81 239 LEU A N 1
ATOM 1919 C CA . LEU A 1 239 ? -57.407 -6.887 90.009 1.00 90.81 239 LEU A CA 1
ATOM 1920 C C . LEU A 1 239 ? -58.185 -5.734 89.360 1.00 90.81 239 LEU A C 1
ATOM 1922 O O . LEU A 1 239 ? -59.002 -5.995 88.475 1.00 90.81 239 LEU A O 1
ATOM 1926 N N . LEU A 1 240 ? -57.916 -4.481 89.745 1.00 91.38 240 LEU A N 1
ATOM 1927 C CA . LEU A 1 240 ? -58.527 -3.302 89.116 1.00 91.38 240 LEU A CA 1
ATOM 1928 C C . LEU A 1 240 ? -58.081 -3.132 87.654 1.00 91.38 240 LEU A C 1
ATOM 1930 O O . LEU A 1 240 ? -58.881 -2.744 86.803 1.00 91.38 240 LEU A O 1
ATOM 1934 N N . SER A 1 241 ? -56.826 -3.472 87.342 1.00 92.81 241 SER A N 1
ATOM 1935 C CA . SER A 1 241 ? -56.239 -3.294 86.004 1.00 92.81 241 SER A CA 1
ATOM 1936 C C . SER A 1 241 ? -56.360 -4.526 85.096 1.00 92.81 241 SER A C 1
ATOM 1938 O O . SER A 1 241 ? -56.071 -4.433 83.900 1.00 92.81 241 SER A O 1
ATOM 1940 N N . LYS A 1 242 ? -56.807 -5.681 85.617 1.00 92.44 242 LYS A N 1
ATOM 1941 C CA . LYS A 1 242 ? -56.777 -6.985 84.923 1.00 92.44 242 LYS A CA 1
ATOM 1942 C C . LYS A 1 242 ? -57.440 -6.971 83.545 1.00 92.44 242 LYS A C 1
ATOM 1944 O O . LYS A 1 242 ? -56.920 -7.558 82.600 1.00 92.44 242 LYS A O 1
ATOM 1949 N N . ASN A 1 243 ? -58.573 -6.279 83.417 1.00 92.19 243 ASN A N 1
ATOM 1950 C CA . ASN A 1 243 ? -59.338 -6.239 82.172 1.00 92.19 243 ASN A CA 1
ATOM 1951 C C . ASN A 1 243 ? -58.595 -5.423 81.107 1.00 92.19 243 ASN A C 1
ATOM 1953 O O . ASN A 1 243 ? -58.586 -5.805 79.941 1.00 92.19 243 ASN A O 1
ATOM 1957 N N . LEU A 1 244 ? -57.929 -4.336 81.512 1.00 91.81 244 LEU A N 1
ATOM 1958 C CA . LEU A 1 244 ? -57.116 -3.512 80.620 1.00 91.81 244 LEU A CA 1
ATOM 1959 C C . LEU A 1 244 ? -55.867 -4.272 80.154 1.00 91.81 244 LEU A C 1
ATOM 1961 O O . LEU A 1 244 ? -55.584 -4.292 78.959 1.00 91.81 244 LEU A O 1
ATOM 1965 N N . ILE A 1 245 ? -55.156 -4.935 81.073 1.00 92.44 245 ILE A N 1
ATOM 1966 C CA . ILE A 1 245 ? -53.966 -5.744 80.755 1.00 92.44 245 ILE A CA 1
ATOM 1967 C C . ILE A 1 245 ? -54.340 -6.889 79.805 1.00 92.44 245 ILE A C 1
ATOM 1969 O O . ILE A 1 245 ? -53.720 -7.048 78.754 1.00 92.44 245 ILE A O 1
ATOM 1973 N N . SER A 1 246 ? -55.396 -7.642 80.131 1.00 92.38 246 SER A N 1
ATOM 1974 C CA . SER A 1 246 ? -55.900 -8.737 79.294 1.00 92.38 246 SER A CA 1
ATOM 1975 C C . SER A 1 246 ? -56.324 -8.246 77.908 1.00 92.38 246 SER A C 1
ATOM 1977 O O . SER A 1 246 ? -55.952 -8.853 76.903 1.00 92.38 246 SER A O 1
ATOM 1979 N N . PHE A 1 247 ? -57.027 -7.111 77.826 1.00 92.06 247 PHE A N 1
ATOM 1980 C CA . PHE A 1 247 ? -57.409 -6.509 76.551 1.00 92.06 247 PHE A CA 1
ATOM 1981 C C . PHE A 1 247 ? -56.190 -6.158 75.689 1.00 92.06 247 PHE A C 1
ATOM 1983 O O . PHE A 1 247 ? -56.159 -6.507 74.509 1.00 92.06 247 PHE A O 1
ATOM 1990 N N . GLN A 1 248 ? -55.173 -5.506 76.263 1.00 90.88 248 GLN A N 1
ATOM 1991 C CA . GLN A 1 248 ? -53.971 -5.118 75.517 1.00 90.88 248 GLN A CA 1
ATOM 1992 C C . GLN A 1 248 ? -53.151 -6.333 75.066 1.00 90.88 248 GLN A C 1
ATOM 1994 O O . GLN A 1 248 ? -52.698 -6.361 73.923 1.00 90.88 248 GLN A O 1
ATOM 1999 N N . LEU A 1 249 ? -53.023 -7.369 75.903 1.00 92.62 249 LEU A N 1
ATOM 2000 C CA . LEU A 1 249 ? -52.359 -8.624 75.533 1.00 92.62 249 LEU A CA 1
ATOM 2001 C C . LEU A 1 249 ? -53.097 -9.342 74.397 1.00 92.62 249 LEU A C 1
ATOM 2003 O O . LEU A 1 249 ? -52.487 -9.686 73.386 1.00 92.62 249 LEU A O 1
ATOM 2007 N N . HIS A 1 250 ? -54.418 -9.508 74.505 1.00 91.00 250 HIS A N 1
ATOM 2008 C CA . HIS A 1 250 ? -55.214 -10.116 73.436 1.00 91.00 250 HIS A CA 1
ATOM 2009 C C . HIS A 1 250 ? -55.171 -9.310 72.141 1.00 91.00 250 HIS A C 1
ATOM 2011 O O . HIS A 1 250 ? -55.167 -9.892 71.056 1.00 91.00 250 HIS A O 1
ATOM 2017 N N . ARG A 1 251 ? -55.137 -7.979 72.233 1.00 88.81 251 ARG A N 1
ATOM 2018 C CA . ARG A 1 251 ? -55.001 -7.112 71.065 1.00 88.81 251 ARG A CA 1
ATOM 2019 C C . ARG A 1 251 ? -53.631 -7.277 70.410 1.00 88.81 251 ARG A C 1
ATOM 2021 O O . ARG A 1 251 ? -53.582 -7.446 69.197 1.00 88.81 251 ARG A O 1
ATOM 2028 N N . ALA A 1 252 ? -52.551 -7.278 71.189 1.00 88.62 252 ALA A N 1
ATOM 2029 C CA . ALA A 1 252 ? -51.192 -7.463 70.683 1.00 88.62 252 ALA A CA 1
ATOM 2030 C C . ALA A 1 252 ? -50.995 -8.829 70.009 1.00 88.62 252 ALA A C 1
ATOM 2032 O O . ALA A 1 252 ? -50.367 -8.893 68.957 1.00 88.62 252 ALA A O 1
ATOM 2033 N N . LEU A 1 253 ? -51.591 -9.893 70.564 1.00 87.31 253 LEU A N 1
ATOM 2034 C CA . LEU A 1 253 ? -51.563 -11.248 69.995 1.00 87.31 253 LEU A CA 1
ATOM 2035 C C . LEU A 1 253 ? -52.298 -11.373 68.651 1.00 87.31 253 LEU A C 1
ATOM 2037 O O . LEU A 1 253 ? -52.037 -12.304 67.899 1.00 87.31 253 LEU A O 1
ATOM 2041 N N . LYS A 1 254 ? -53.232 -10.463 68.349 1.00 87.00 254 LYS A N 1
ATOM 2042 C CA . LYS A 1 254 ? -53.966 -10.433 67.072 1.00 87.00 254 LYS A CA 1
ATOM 2043 C C . LYS A 1 254 ? -53.295 -9.563 66.006 1.00 87.00 254 LYS A C 1
ATOM 2045 O O . LYS A 1 254 ? -53.758 -9.553 64.868 1.00 87.00 254 LYS A O 1
ATOM 2050 N N . MET A 1 255 ? -52.266 -8.791 66.360 1.00 83.44 255 MET A N 1
ATOM 2051 C CA . MET A 1 255 ? -51.558 -7.946 65.402 1.00 83.44 255 MET A CA 1
ATOM 2052 C C . MET A 1 255 ? -50.466 -8.748 64.698 1.00 83.44 255 MET A C 1
ATOM 2054 O O . MET A 1 255 ? -49.491 -9.139 65.330 1.00 83.44 255 MET A O 1
ATOM 2058 N N . ASN A 1 256 ? -50.604 -8.911 63.383 1.00 75.69 256 ASN A N 1
ATOM 2059 C CA . ASN A 1 256 ? -49.595 -9.526 62.526 1.00 75.69 256 ASN A CA 1
ATOM 2060 C C . ASN A 1 256 ? -49.040 -8.485 61.546 1.00 75.69 256 ASN A C 1
ATOM 2062 O O . ASN A 1 256 ? -49.759 -7.574 61.130 1.00 75.69 256 ASN A O 1
ATOM 2066 N N . VAL A 1 257 ? -47.769 -8.630 61.175 1.00 69.12 257 VAL A N 1
ATOM 2067 C CA . VAL A 1 257 ? -47.177 -7.936 60.022 1.00 69.12 257 VAL A CA 1
ATOM 2068 C C . VAL A 1 257 ? -47.084 -8.963 58.904 1.00 69.12 257 VAL A C 1
ATOM 2070 O O . VAL A 1 257 ? -46.547 -10.045 59.136 1.00 69.12 257 VAL A O 1
ATOM 2073 N N . ASP A 1 258 ? -47.625 -8.644 57.728 1.00 62.84 258 ASP A N 1
ATOM 2074 C CA . ASP A 1 258 ? -47.424 -9.492 56.551 1.00 62.84 258 ASP A CA 1
ATOM 2075 C C . ASP A 1 258 ? -45.933 -9.488 56.159 1.00 62.84 258 ASP A C 1
ATOM 2077 O O . ASP A 1 258 ? -45.331 -8.404 56.102 1.00 62.84 258 ASP A O 1
ATOM 2081 N N . PRO A 1 259 ? -45.331 -10.670 55.932 1.00 54.62 259 PRO A N 1
ATOM 2082 C CA . PRO A 1 259 ? -43.926 -10.799 55.559 1.00 54.62 259 PRO A CA 1
ATOM 2083 C C . PRO A 1 259 ? -43.602 -10.265 54.157 1.00 54.62 259 PRO A C 1
ATOM 2085 O O . PRO A 1 259 ? -44.505 -10.014 53.327 1.00 54.62 259 PRO A O 1
#

Radius of gyration: 61.65 Å; Cα contacts (8 Å, |Δi|>4): 171; chains: 1; bounding box: 112×66×153 Å

Mean predicted aligned error: 15.84 Å

Foldseek 3Di:
DPPVPDDDDPVPPPPPDDPDDDPDDPAQFFPPDPPSHGFQKAWPVVRTGHHPVRVVVLLVDPVRVPTDIGGPPDDPPPPPPDFDADPVRRPFTQFKAFPQVRDTDGPVCCVPVVDPTDIDTPVVVVVVVVVVVVVVVVVVVVVVVVVVVVVVVVVVVVVVVVVVVVVVVVVVVVVVVVVVVVVVVVVVVVVVVVVVVVVVVVVVVVVLVVVVVVLVVLVVVLVVVLVVLVPDPPPPVCVVCVVVSVVSVVVSVPDDRDD

InterPro domains:
  IPR000315 B-box-type zinc finger [PF00643] (27-71)
  IPR000315 B-box-type zinc finger [PF00643] (83-120)
  IPR000315 B-box-type zinc finger [PS50119] (25-72)
  IPR000315 B-box-type zinc finger [PS50119] (81-122)
  IPR000315 B-box-type zinc finger [SM00336] (25-72)
  IPR000315 B-box-type zinc finger [SM00336] (81-122)
  IPR003649 B-box, C-terminal [SM00502] (129-255)
  IPR047058 Transcription intermediary factor 1-beta, B-box-type 2 zinc finger [cd19829] (83-126)